Protein AF-A0A7C2LZH6-F1 (afdb_monomer)

Foldseek 3Di:
DFLLVVLVLLQVLLVVCVVVVVPVLSVLSNLLSVLSVLRRGDQLVVVLVVLVPFDFDQDPDPAWLLVCLVVLVVSLVVCVVPHDVVSSVSSVSVSVSSNVRGRHHSVSSSVRSNVVSVVVVVPDPDPDPPPAPVVVLVVLLVQLVVCQQPPVSNVVSLVVLVPDPSCAQQSLQVSLCVNPNHDPSPDGNVRSSVSSVVVSVVVNVVVVVVVVVVVPDDDD

Radius of gyration: 28.82 Å; Cα contacts (8 Å, |Δi|>4): 222; chains: 1; bounding box: 69×30×89 Å

Solvent-accessible surface area (backbone atoms only — not comparable to full-atom values): 12048 Å² total; per-residue (Å²): 101,42,32,44,59,53,28,50,52,38,38,55,48,17,57,52,31,41,75,67,69,37,47,73,60,16,51,53,38,37,55,49,27,56,42,43,55,81,50,29,88,38,41,40,69,59,49,44,62,48,62,77,66,55,85,71,66,86,46,93,55,84,60,32,30,40,72,47,38,66,58,51,49,52,52,40,58,61,30,67,80,78,47,59,70,66,59,40,54,42,51,52,50,53,42,51,49,30,58,78,44,21,86,32,11,47,68,42,50,29,49,46,50,44,50,49,47,52,48,59,69,56,63,58,78,66,80,68,71,73,78,72,57,60,67,61,38,53,54,52,48,55,52,53,62,72,22,60,88,39,72,67,58,37,53,52,52,49,52,48,55,75,66,35,83,84,56,42,44,67,43,28,33,49,44,29,19,73,74,74,44,92,52,66,88,84,49,50,38,72,61,23,48,49,51,52,53,52,52,51,49,54,52,48,54,48,50,54,54,52,52,52,57,62,73,67,56,78,89,125

pLDDT: mean 84.04, std 12.04, range [39.53, 95.25]

Mean predicted aligned error: 15.84 Å

Structure (mmCIF, N/CA/C/O backbone):
data_AF-A0A7C2LZH6-F1
#
_entry.id   AF-A0A7C2LZH6-F1
#
loop_
_atom_site.group_PDB
_atom_site.id
_atom_site.type_symbol
_atom_site.label_atom_id
_atom_site.label_alt_id
_atom_site.label_comp_id
_atom_site.label_asym_id
_atom_site.label_entity_id
_atom_site.label_seq_id
_atom_site.pdbx_PDB_ins_code
_atom_site.Cartn_x
_atom_site.Cartn_y
_atom_site.Cartn_z
_atom_site.occupancy
_atom_site.B_iso_or_equiv
_atom_site.auth_seq_id
_atom_site.auth_comp_id
_atom_site.auth_asym_id
_atom_site.auth_atom_id
_atom_site.pdbx_PDB_model_num
ATOM 1 N N . MET A 1 1 ? 5.375 -2.632 3.366 1.00 83.75 1 MET A N 1
ATOM 2 C CA . MET A 1 1 ? 6.368 -1.617 2.938 1.00 83.75 1 MET A CA 1
ATOM 3 C C . MET A 1 1 ? 5.707 -0.592 2.014 1.00 83.75 1 MET A C 1
ATOM 5 O O . MET A 1 1 ? 4.758 -0.939 1.311 1.00 83.75 1 MET A O 1
ATOM 9 N N . LYS A 1 2 ? 6.155 0.674 2.031 1.00 89.25 2 LYS A N 1
ATOM 10 C CA . LYS A 1 2 ? 5.710 1.697 1.062 1.00 89.25 2 LYS A CA 1
ATOM 11 C C . LYS A 1 2 ? 6.449 1.539 -0.265 1.00 89.25 2 LYS A C 1
ATOM 13 O O . LYS A 1 2 ? 7.612 1.139 -0.261 1.00 89.25 2 LYS A O 1
ATOM 18 N N . VAL A 1 3 ? 5.823 1.937 -1.371 1.00 88.12 3 VAL A N 1
ATOM 19 C CA . VAL A 1 3 ? 6.465 1.915 -2.697 1.00 88.12 3 VAL A CA 1
ATOM 20 C C . VAL A 1 3 ? 7.750 2.752 -2.718 1.00 88.12 3 VAL A C 1
ATOM 22 O O . VAL A 1 3 ? 8.739 2.317 -3.295 1.00 88.12 3 VAL A O 1
ATOM 25 N N . ALA A 1 4 ? 7.796 3.883 -2.000 1.00 87.50 4 ALA A N 1
ATOM 26 C CA . ALA A 1 4 ? 9.015 4.688 -1.849 1.00 87.50 4 ALA A CA 1
ATOM 27 C C . ALA A 1 4 ? 10.224 3.881 -1.344 1.00 87.50 4 ALA A C 1
ATOM 29 O O . ALA A 1 4 ? 11.341 4.064 -1.818 1.00 87.50 4 ALA A O 1
ATOM 30 N N . THR A 1 5 ? 10.006 2.990 -0.374 1.00 88.12 5 THR A N 1
ATOM 31 C CA . THR A 1 5 ? 11.076 2.181 0.220 1.00 88.12 5 THR A CA 1
ATOM 32 C C . THR A 1 5 ? 11.568 1.120 -0.761 1.00 88.12 5 THR A C 1
ATOM 34 O O . THR A 1 5 ? 12.772 0.912 -0.864 1.00 88.12 5 THR A O 1
ATOM 37 N N . ALA A 1 6 ? 10.659 0.503 -1.525 1.00 87.88 6 ALA A N 1
ATOM 38 C CA . ALA A 1 6 ? 11.030 -0.429 -2.587 1.00 87.88 6 ALA A CA 1
ATOM 39 C C . ALA A 1 6 ? 11.810 0.279 -3.703 1.00 87.88 6 ALA A C 1
ATOM 41 O O . ALA A 1 6 ? 12.880 -0.180 -4.079 1.00 87.88 6 ALA A O 1
ATOM 42 N N . ALA A 1 7 ? 11.328 1.433 -4.174 1.00 89.00 7 ALA A N 1
ATOM 43 C CA . ALA A 1 7 ? 12.010 2.232 -5.192 1.00 89.00 7 ALA A CA 1
ATOM 44 C C . ALA A 1 7 ? 13.422 2.647 -4.746 1.00 89.00 7 ALA A C 1
ATOM 46 O O . ALA A 1 7 ? 14.358 2.580 -5.536 1.00 89.00 7 ALA A O 1
ATOM 47 N N . LEU A 1 8 ? 13.599 3.006 -3.469 1.00 89.62 8 LEU A N 1
ATOM 48 C CA . LEU A 1 8 ? 14.920 3.299 -2.912 1.00 89.62 8 LEU A CA 1
ATOM 49 C C . LEU A 1 8 ? 15.830 2.062 -2.880 1.00 89.62 8 LEU A C 1
ATOM 51 O O . LEU A 1 8 ? 17.011 2.173 -3.199 1.00 89.62 8 LEU A O 1
ATOM 55 N N . ALA A 1 9 ? 15.305 0.894 -2.499 1.00 90.19 9 ALA A N 1
ATOM 56 C CA . ALA A 1 9 ? 16.072 -0.353 -2.512 1.00 90.19 9 ALA A CA 1
ATOM 57 C C . ALA A 1 9 ? 16.521 -0.722 -3.935 1.00 90.19 9 ALA A C 1
ATOM 59 O O . ALA A 1 9 ? 17.684 -1.058 -4.140 1.00 90.19 9 ALA A O 1
ATOM 60 N N . LEU A 1 10 ? 15.628 -0.575 -4.918 1.00 92.50 10 LEU A N 1
ATOM 61 C CA . LEU A 1 10 ? 15.922 -0.793 -6.335 1.00 92.50 10 LEU A CA 1
ATOM 62 C C . LEU A 1 10 ? 16.971 0.198 -6.854 1.00 92.50 10 LEU A C 1
ATOM 64 O O . LEU A 1 10 ? 17.920 -0.216 -7.507 1.00 92.50 10 LEU A O 1
ATOM 68 N N . ALA A 1 11 ? 16.862 1.484 -6.512 1.00 91.94 11 ALA A N 1
ATOM 69 C CA . ALA A 1 11 ? 17.856 2.487 -6.895 1.00 91.94 11 ALA A CA 1
ATOM 70 C C . ALA A 1 11 ? 19.245 2.175 -6.310 1.00 91.94 11 ALA A C 1
ATOM 72 O O . ALA A 1 11 ? 20.232 2.179 -7.036 1.00 91.94 11 ALA A O 1
ATOM 73 N N . ARG A 1 12 ? 19.321 1.802 -5.025 1.00 93.00 12 ARG A N 1
ATOM 74 C CA . ARG A 1 12 ? 20.589 1.392 -4.394 1.00 93.00 12 ARG A CA 1
ATOM 75 C C . ARG A 1 12 ? 21.173 0.128 -5.014 1.00 93.00 12 ARG A C 1
ATOM 77 O O . ARG A 1 12 ? 22.391 -0.004 -5.108 1.00 93.00 12 ARG A O 1
ATOM 84 N N . TYR A 1 13 ? 20.317 -0.809 -5.415 1.00 94.19 13 TYR A N 1
ATOM 85 C CA . TYR A 1 13 ? 20.764 -2.002 -6.121 1.00 94.19 13 TYR A CA 1
ATOM 86 C C . TYR A 1 13 ? 21.281 -1.654 -7.523 1.00 94.19 13 TYR A C 1
ATOM 88 O O . TYR A 1 13 ? 22.310 -2.180 -7.933 1.00 94.19 13 TYR A O 1
ATOM 96 N N . ALA A 1 14 ? 20.670 -0.683 -8.208 1.00 94.44 14 ALA A N 1
ATOM 97 C CA . ALA A 1 14 ? 21.195 -0.155 -9.463 1.00 94.44 14 ALA A CA 1
ATOM 98 C C . ALA A 1 14 ? 22.588 0.475 -9.286 1.00 94.44 14 ALA A C 1
ATOM 100 O O . ALA A 1 14 ? 23.470 0.217 -10.097 1.00 94.44 14 ALA A O 1
ATOM 101 N N . ASP A 1 15 ? 22.824 1.217 -8.198 1.00 94.12 15 ASP A N 1
ATOM 102 C CA . ASP A 1 15 ? 24.153 1.769 -7.881 1.00 94.12 15 ASP A CA 1
ATOM 103 C C . ASP A 1 15 ? 25.198 0.668 -7.613 1.00 94.12 15 ASP A C 1
ATOM 105 O O . ASP A 1 15 ? 26.394 0.845 -7.851 1.00 94.12 15 ASP A O 1
ATOM 109 N N . ALA A 1 16 ? 24.781 -0.481 -7.071 1.00 94.12 16 ALA A N 1
ATOM 110 C CA . ALA A 1 16 ? 25.656 -1.641 -6.911 1.00 94.12 16 ALA A CA 1
ATOM 111 C C . ALA A 1 16 ? 25.964 -2.310 -8.261 1.00 94.12 16 ALA A C 1
ATOM 113 O O . ALA A 1 16 ? 27.119 -2.638 -8.519 1.00 94.12 16 ALA A O 1
ATOM 114 N N . LEU A 1 17 ? 24.960 -2.450 -9.131 1.00 94.81 17 LEU A N 1
ATOM 115 C CA . LEU A 1 17 ? 25.125 -2.981 -10.487 1.00 94.81 17 LEU A CA 1
ATOM 116 C C . LEU A 1 17 ? 26.038 -2.094 -11.341 1.00 94.81 17 LEU A C 1
ATOM 118 O O . LEU A 1 17 ? 26.881 -2.610 -12.063 1.00 94.81 17 LEU A O 1
ATOM 122 N N . GLU A 1 18 ? 25.924 -0.772 -11.227 1.00 94.75 18 GLU A N 1
ATOM 123 C CA . GLU A 1 18 ? 26.802 0.163 -11.937 1.00 94.75 18 GLU A CA 1
ATOM 124 C C . GLU A 1 18 ? 28.260 0.058 -11.475 1.00 94.75 18 GLU A C 1
ATOM 126 O O . GLU A 1 18 ? 29.166 0.046 -12.303 1.00 94.75 18 GLU A O 1
ATOM 131 N N . ARG A 1 19 ? 28.498 -0.106 -10.167 1.00 95.25 19 ARG A N 1
ATOM 132 C CA . ARG A 1 19 ? 29.846 -0.378 -9.633 1.00 95.25 19 ARG A CA 1
ATOM 133 C C . ARG A 1 19 ? 30.423 -1.714 -10.098 1.00 95.25 19 ARG A C 1
ATOM 135 O O . ARG A 1 19 ? 31.637 -1.867 -10.107 1.00 95.25 19 ARG A O 1
ATOM 142 N N . ALA A 1 20 ? 29.564 -2.659 -10.465 1.00 94.56 20 ALA A N 1
ATOM 143 C CA . ALA A 1 20 ? 29.936 -3.933 -11.068 1.00 94.56 20 ALA A CA 1
ATOM 144 C C . ALA A 1 20 ? 29.949 -3.881 -12.610 1.00 94.56 20 ALA A C 1
ATOM 146 O O . ALA A 1 20 ? 29.932 -4.928 -13.249 1.00 94.56 20 ALA A O 1
ATOM 147 N N . GLU A 1 21 ? 29.922 -2.681 -13.204 1.00 94.88 21 GLU A N 1
ATOM 148 C CA . GLU A 1 21 ? 29.935 -2.439 -14.656 1.00 94.88 21 GLU A CA 1
ATOM 149 C C . GLU A 1 21 ? 28.729 -3.028 -15.419 1.00 94.88 21 GLU A C 1
ATOM 151 O O . GLU A 1 21 ? 28.686 -3.053 -16.650 1.00 94.88 21 GLU A O 1
ATOM 156 N N . ALA A 1 22 ? 27.670 -3.427 -14.709 1.00 94.56 22 ALA A N 1
ATOM 157 C CA . ALA A 1 22 ? 26.413 -3.904 -15.281 1.00 94.56 22 ALA A CA 1
ATOM 158 C C . ALA A 1 22 ? 25.483 -2.730 -15.658 1.00 94.56 22 ALA A C 1
ATOM 160 O O . ALA A 1 22 ? 24.313 -2.677 -15.263 1.00 94.56 22 ALA A O 1
ATOM 161 N N . PHE A 1 23 ? 26.000 -1.773 -16.436 1.00 92.50 23 PHE A N 1
ATOM 162 C CA . PHE A 1 23 ? 25.355 -0.483 -16.725 1.00 92.50 23 PHE A CA 1
ATOM 163 C C . PHE A 1 23 ? 23.944 -0.613 -17.311 1.00 92.50 23 PHE A C 1
ATOM 165 O O . PHE A 1 23 ? 23.023 0.075 -16.877 1.00 92.50 23 PHE A O 1
ATOM 172 N N . ALA A 1 24 ? 23.741 -1.534 -18.259 1.00 91.25 24 ALA A N 1
ATOM 173 C CA . ALA A 1 24 ? 22.435 -1.736 -18.884 1.00 91.25 24 ALA A CA 1
ATOM 174 C C . ALA A 1 24 ? 21.387 -2.276 -17.892 1.00 91.25 24 ALA A C 1
ATOM 176 O O . ALA A 1 24 ? 20.211 -1.928 -17.973 1.00 91.25 24 ALA A O 1
ATOM 177 N N . ALA A 1 2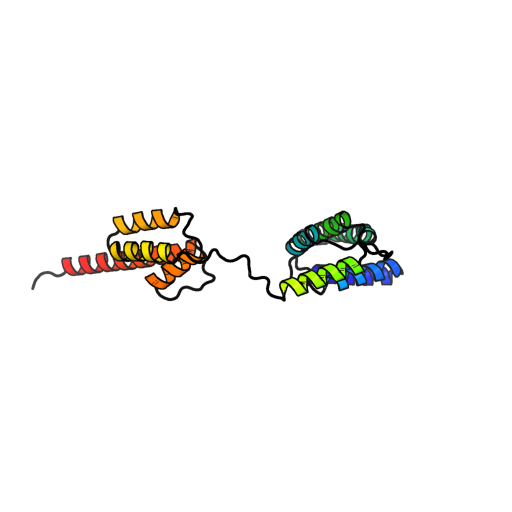5 ? 21.786 -3.130 -16.946 1.00 91.50 25 ALA A N 1
ATOM 178 C CA . ALA A 1 25 ? 20.888 -3.619 -15.900 1.00 91.50 25 ALA A CA 1
ATOM 179 C C . ALA A 1 25 ? 20.576 -2.513 -14.879 1.00 91.50 25 ALA A C 1
ATOM 181 O O . ALA A 1 25 ? 19.417 -2.328 -14.502 1.00 91.50 25 ALA A O 1
ATOM 182 N N . ALA A 1 26 ? 21.591 -1.732 -14.493 1.00 92.56 26 ALA A N 1
ATOM 183 C CA . ALA A 1 26 ? 21.432 -0.579 -13.613 1.00 92.56 26 ALA A CA 1
ATOM 184 C C . ALA A 1 26 ? 20.465 0.465 -14.202 1.00 92.56 26 ALA A C 1
ATOM 186 O O . ALA A 1 26 ? 19.557 0.927 -13.508 1.00 92.56 26 ALA A O 1
ATOM 187 N N . ALA A 1 27 ? 20.608 0.793 -15.490 1.00 91.62 27 ALA A N 1
ATOM 188 C CA . ALA A 1 27 ? 19.749 1.749 -16.188 1.00 91.62 27 ALA A CA 1
ATOM 189 C C . ALA A 1 27 ? 18.273 1.317 -16.185 1.00 91.62 27 ALA A C 1
ATOM 191 O O . ALA A 1 27 ? 17.411 2.091 -15.764 1.00 91.62 27 ALA A O 1
ATOM 192 N N . ARG A 1 28 ? 17.983 0.059 -16.547 1.00 90.88 28 ARG A N 1
ATOM 193 C CA . ARG A 1 28 ? 16.616 -0.495 -16.514 1.00 90.88 28 ARG A CA 1
ATOM 194 C C . ARG A 1 28 ? 16.001 -0.428 -15.117 1.00 90.88 28 ARG A C 1
ATOM 196 O O . ARG A 1 28 ? 14.849 -0.027 -14.947 1.00 90.88 28 ARG A O 1
ATOM 203 N N . LEU A 1 29 ? 16.773 -0.804 -14.098 1.00 92.69 29 LEU A N 1
ATOM 204 C CA . LEU A 1 29 ? 16.296 -0.818 -12.719 1.00 92.69 29 LEU A CA 1
ATOM 205 C C . LEU A 1 29 ? 16.003 0.600 -12.202 1.00 92.69 29 LEU A C 1
ATOM 207 O O . LEU A 1 29 ? 15.026 0.797 -11.475 1.00 92.69 29 LEU A O 1
ATOM 211 N N . ARG A 1 30 ? 16.793 1.599 -12.621 1.00 92.25 30 ARG A N 1
ATOM 212 C CA . ARG A 1 30 ? 16.521 3.019 -12.347 1.00 92.25 30 ARG A CA 1
ATOM 213 C C . ARG A 1 30 ? 15.268 3.510 -13.048 1.00 92.25 30 ARG A C 1
ATOM 215 O O . ARG A 1 30 ? 14.426 4.104 -12.381 1.00 92.25 30 ARG A O 1
ATOM 222 N N . ALA A 1 31 ? 15.113 3.218 -14.338 1.00 89.69 31 ALA A N 1
ATOM 223 C CA . ALA A 1 31 ? 13.913 3.584 -15.087 1.00 89.69 31 ALA A CA 1
ATOM 224 C C . ALA A 1 31 ? 12.653 3.019 -14.413 1.00 89.69 31 ALA A C 1
ATOM 226 O O . ALA A 1 31 ? 11.651 3.717 -14.238 1.00 89.69 31 ALA A O 1
ATOM 227 N N . PHE A 1 32 ? 12.725 1.777 -13.931 1.00 91.50 32 PHE A N 1
ATOM 228 C CA . PHE A 1 32 ? 11.640 1.181 -13.164 1.00 91.50 32 PHE A CA 1
ATOM 229 C C . PHE A 1 32 ? 11.424 1.848 -11.797 1.00 91.50 32 PHE A C 1
ATOM 231 O O . PHE A 1 32 ? 10.290 2.165 -11.443 1.00 91.50 32 PHE A O 1
ATOM 238 N N . ALA A 1 33 ? 12.483 2.118 -11.029 1.00 91.62 33 ALA A N 1
ATOM 239 C CA . ALA A 1 33 ? 12.370 2.828 -9.753 1.00 91.62 33 ALA A CA 1
ATOM 240 C C . ALA A 1 33 ? 11.774 4.242 -9.918 1.00 91.62 33 ALA A C 1
ATOM 242 O O . ALA A 1 33 ? 11.011 4.705 -9.064 1.00 91.62 33 ALA A O 1
ATOM 243 N N . GLU A 1 34 ? 12.077 4.915 -11.027 1.00 88.81 34 GLU A N 1
ATOM 244 C CA . GLU A 1 34 ? 11.495 6.201 -11.399 1.00 88.81 34 GLU A CA 1
ATOM 245 C C . GLU A 1 34 ? 10.009 6.068 -11.768 1.00 88.81 34 GLU A C 1
ATOM 247 O O . GLU A 1 34 ? 9.178 6.844 -11.287 1.00 88.81 34 GLU A O 1
ATOM 252 N N . ALA A 1 35 ? 9.639 5.028 -12.522 1.00 88.38 35 ALA A N 1
ATOM 253 C CA . ALA A 1 35 ? 8.248 4.722 -12.864 1.00 88.38 35 ALA A CA 1
ATOM 254 C C . ALA A 1 35 ? 7.345 4.523 -11.629 1.00 88.38 35 ALA A C 1
ATOM 256 O O . ALA A 1 35 ? 6.133 4.742 -11.705 1.00 88.38 35 ALA A O 1
ATOM 257 N N . LEU A 1 36 ? 7.926 4.153 -10.482 1.00 89.81 36 LEU A N 1
ATOM 258 C CA . LEU A 1 36 ? 7.233 3.982 -9.202 1.00 89.81 36 LEU A CA 1
ATOM 259 C C . LEU A 1 36 ? 7.053 5.286 -8.400 1.00 89.81 36 LEU A C 1
ATOM 261 O O . LEU A 1 36 ? 6.248 5.323 -7.466 1.00 89.81 36 LEU A O 1
ATOM 265 N N . GLN A 1 37 ? 7.748 6.377 -8.739 1.00 87.94 37 GLN A N 1
ATOM 266 C CA . GLN A 1 37 ? 7.656 7.650 -8.001 1.00 87.94 37 GLN A CA 1
ATOM 267 C C . GLN A 1 37 ? 6.228 8.211 -7.853 1.00 87.94 37 GLN A C 1
ATOM 269 O O . GLN A 1 37 ? 5.890 8.672 -6.755 1.00 87.94 37 GLN A O 1
ATOM 274 N N . PRO A 1 38 ? 5.345 8.148 -8.871 1.00 85.25 38 PRO A N 1
ATOM 275 C CA . PRO A 1 38 ? 3.982 8.676 -8.764 1.00 85.25 38 PRO A CA 1
ATOM 276 C C . PRO A 1 38 ? 3.139 8.015 -7.663 1.00 85.25 38 PRO A C 1
ATOM 278 O O . PRO A 1 38 ? 2.217 8.635 -7.141 1.00 85.25 38 PRO A O 1
ATOM 281 N N . VAL A 1 39 ? 3.460 6.774 -7.286 1.00 86.38 39 VAL A N 1
ATOM 282 C CA . VAL A 1 39 ? 2.735 5.972 -6.282 1.00 86.38 39 VAL A CA 1
ATOM 283 C C . VAL A 1 39 ? 3.535 5.784 -4.990 1.00 86.38 39 VAL A C 1
ATOM 285 O O . VAL A 1 39 ? 3.203 4.934 -4.168 1.00 86.38 39 VAL A O 1
ATOM 288 N N . ARG A 1 40 ? 4.578 6.595 -4.758 1.00 86.75 40 ARG A N 1
ATOM 289 C CA . ARG A 1 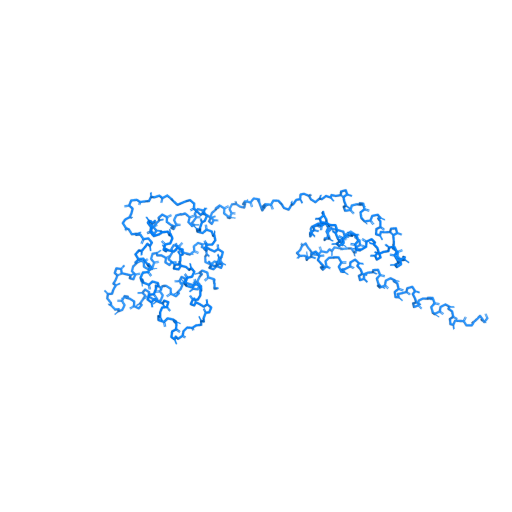40 ? 5.523 6.443 -3.633 1.00 86.75 40 ARG A CA 1
ATOM 290 C C . ARG A 1 40 ? 4.869 6.347 -2.244 1.00 86.75 40 ARG A C 1
ATOM 292 O O . ARG A 1 40 ? 5.448 5.758 -1.329 1.00 86.75 40 ARG A O 1
ATOM 299 N N . SER A 1 41 ? 3.691 6.949 -2.065 1.00 84.06 41 SER A N 1
ATOM 300 C CA . SER A 1 41 ? 2.939 6.965 -0.804 1.00 84.06 41 SER A CA 1
ATOM 301 C C . SER A 1 41 ? 2.078 5.719 -0.577 1.00 84.06 41 SER A C 1
ATOM 303 O O . SER A 1 41 ? 1.664 5.488 0.562 1.00 84.06 41 SER A O 1
ATOM 305 N N . GLU A 1 42 ? 1.820 4.919 -1.614 1.00 85.56 42 GLU A N 1
ATOM 306 C CA . GLU A 1 42 ? 1.021 3.701 -1.516 1.00 85.56 42 GLU A CA 1
ATOM 307 C C . GLU A 1 42 ? 1.801 2.558 -0.845 1.00 85.56 42 GLU A C 1
ATOM 309 O O . GLU A 1 42 ? 3.037 2.541 -0.803 1.00 85.56 42 GLU A O 1
ATOM 314 N N . SER A 1 43 ? 1.072 1.586 -0.291 1.00 88.12 43 SER A N 1
ATOM 315 C CA . SER A 1 43 ? 1.667 0.318 0.134 1.00 88.12 43 SER A CA 1
ATOM 316 C C . SER A 1 43 ? 1.901 -0.58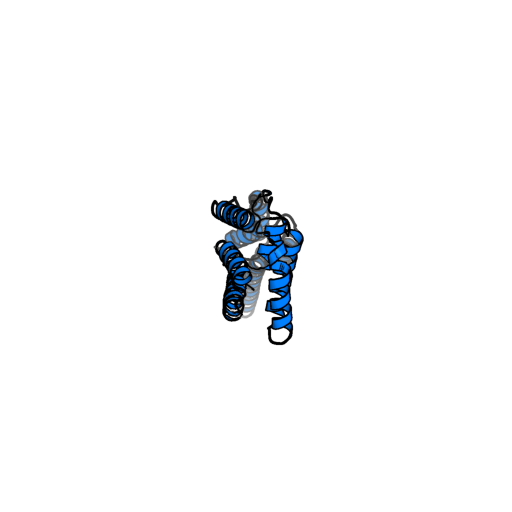4 -1.076 1.00 88.12 43 SER A C 1
ATOM 318 O O . SER A 1 43 ? 1.137 -0.542 -2.037 1.00 88.12 43 SER A O 1
ATOM 320 N N . ILE A 1 44 ? 2.920 -1.444 -1.010 1.00 86.44 44 ILE A N 1
ATOM 321 C CA . ILE A 1 44 ? 3.212 -2.411 -2.079 1.00 86.44 44 ILE A CA 1
ATOM 322 C C . ILE A 1 44 ? 2.016 -3.332 -2.357 1.00 86.44 44 ILE A C 1
ATOM 324 O O . ILE A 1 44 ? 1.703 -3.577 -3.516 1.00 86.44 44 ILE A O 1
ATOM 328 N N . SER A 1 45 ? 1.294 -3.778 -1.325 1.00 83.25 45 SER A N 1
ATOM 329 C CA . SER A 1 45 ? 0.086 -4.596 -1.506 1.00 83.25 45 SER A CA 1
ATOM 330 C C . SER A 1 45 ? -1.000 -3.868 -2.299 1.00 83.25 45 SER A C 1
ATOM 332 O O . SER A 1 45 ? -1.564 -4.434 -3.227 1.00 83.25 45 SER A O 1
ATOM 334 N N . ARG A 1 46 ? -1.266 -2.596 -1.973 1.00 84.38 46 ARG A N 1
ATOM 335 C CA . ARG A 1 46 ? -2.258 -1.788 -2.694 1.00 84.38 46 ARG A CA 1
ATOM 336 C C . ARG A 1 46 ? -1.813 -1.528 -4.130 1.00 84.38 46 ARG A C 1
ATOM 338 O O . ARG A 1 46 ? -2.624 -1.624 -5.041 1.00 84.38 46 ARG A O 1
ATOM 345 N N . PHE A 1 47 ? -0.531 -1.243 -4.322 1.00 86.38 47 PHE A N 1
ATOM 346 C CA . PHE A 1 47 ? 0.047 -1.063 -5.644 1.00 86.38 47 PHE A CA 1
ATOM 347 C C . PHE A 1 47 ? -0.092 -2.327 -6.505 1.00 86.38 47 PHE A C 1
ATOM 349 O O . PHE A 1 47 ? -0.541 -2.236 -7.643 1.00 86.38 47 PHE A O 1
ATOM 356 N N . ALA A 1 48 ? 0.201 -3.506 -5.951 1.00 85.81 48 ALA A N 1
ATOM 357 C CA . ALA A 1 48 ? 0.016 -4.779 -6.643 1.00 85.81 48 ALA A CA 1
ATOM 358 C C . ALA A 1 48 ? -1.453 -5.012 -7.045 1.00 85.81 48 ALA A C 1
ATOM 360 O O . ALA A 1 48 ? -1.732 -5.363 -8.193 1.00 85.81 48 ALA A O 1
ATOM 361 N N . ASP A 1 49 ? -2.397 -4.723 -6.143 1.00 83.06 49 ASP A N 1
ATOM 362 C CA . ASP A 1 49 ? -3.837 -4.790 -6.428 1.00 83.06 49 ASP A CA 1
ATOM 363 C C . ASP A 1 49 ? -4.280 -3.802 -7.519 1.00 83.06 49 ASP A C 1
ATOM 365 O O . ASP A 1 49 ? -5.221 -4.069 -8.266 1.00 83.06 49 ASP A O 1
ATOM 369 N N . VAL A 1 50 ? -3.639 -2.636 -7.605 1.00 82.75 50 VAL A N 1
ATOM 370 C CA . VAL A 1 50 ? -3.893 -1.662 -8.670 1.00 82.75 50 VAL A CA 1
ATOM 371 C C . VAL A 1 50 ? -3.345 -2.189 -9.995 1.00 82.75 50 VAL A C 1
ATOM 373 O O . VAL A 1 50 ? -4.074 -2.215 -10.984 1.00 82.75 50 VAL A O 1
ATOM 376 N N . CYS A 1 51 ? -2.098 -2.660 -10.026 1.00 81.94 51 CYS A N 1
ATOM 377 C CA . CYS A 1 51 ? -1.444 -3.166 -11.234 1.00 81.94 51 CYS A CA 1
ATOM 378 C C . CYS A 1 51 ? -2.148 -4.388 -11.848 1.00 81.94 51 CYS A C 1
ATOM 380 O O . CYS A 1 51 ? -2.204 -4.507 -13.076 1.00 81.94 51 CYS A O 1
ATOM 382 N N . SER A 1 52 ? -2.750 -5.260 -11.036 1.00 78.75 52 SER A N 1
ATOM 383 C CA . SER A 1 52 ? -3.563 -6.380 -11.539 1.00 78.75 52 SER A CA 1
ATOM 384 C C . SER A 1 52 ? -4.844 -5.919 -12.255 1.00 78.75 52 SER A C 1
ATOM 386 O O . SER A 1 52 ? -5.375 -6.632 -13.104 1.00 78.75 52 SER A O 1
ATOM 388 N N . ARG A 1 53 ? -5.310 -4.689 -11.999 1.00 78.50 53 ARG A N 1
ATOM 389 C CA . ARG A 1 53 ? -6.533 -4.115 -12.590 1.00 78.50 53 ARG A CA 1
ATOM 390 C C . ARG A 1 53 ? -6.281 -3.109 -13.707 1.00 78.50 53 ARG A C 1
ATOM 392 O O . ARG A 1 53 ? -7.228 -2.720 -14.388 1.00 78.50 53 ARG A O 1
ATOM 399 N N . LEU A 1 54 ? -5.047 -2.637 -13.878 1.00 76.38 54 LEU A N 1
ATOM 400 C CA . LEU A 1 54 ? -4.732 -1.670 -14.925 1.00 76.38 54 LEU A CA 1
ATOM 401 C C . LEU A 1 54 ? -4.815 -2.332 -16.300 1.00 76.38 54 LEU A C 1
ATOM 403 O O . LEU A 1 54 ? -4.124 -3.309 -16.579 1.00 76.38 54 LEU A O 1
ATOM 407 N N . SER A 1 55 ? -5.631 -1.754 -17.180 1.00 70.06 55 SER A N 1
ATOM 408 C CA . SER A 1 55 ? -5.542 -2.011 -18.614 1.00 70.06 55 SER A CA 1
ATOM 409 C C . SER A 1 55 ? -4.306 -1.298 -19.140 1.00 70.06 55 SER A C 1
ATOM 411 O O . SER A 1 55 ? -4.222 -0.067 -19.111 1.00 70.06 55 SER A O 1
ATOM 413 N N . LEU A 1 56 ? -3.331 -2.084 -19.575 1.00 69.81 56 LEU A N 1
ATOM 414 C CA . LEU A 1 56 ? -2.031 -1.591 -19.989 1.00 69.81 56 LEU A CA 1
ATOM 415 C C . LEU A 1 56 ? -1.941 -1.668 -21.518 1.00 69.81 56 LEU A C 1
ATOM 417 O O . LEU A 1 56 ? -2.197 -2.730 -22.085 1.00 69.81 56 LEU A O 1
ATOM 421 N N . PRO A 1 57 ? -1.642 -0.552 -22.202 1.00 65.75 57 PRO A N 1
ATOM 422 C CA . PRO A 1 57 ? -1.465 -0.572 -23.643 1.00 65.75 57 PRO A CA 1
ATOM 423 C C . PRO A 1 57 ? -0.221 -1.393 -23.992 1.00 65.75 57 PRO A C 1
ATOM 425 O O . PRO A 1 57 ? 0.830 -1.234 -23.367 1.00 65.75 57 PRO A O 1
ATOM 428 N N . HIS A 1 58 ? -0.345 -2.254 -25.000 1.00 64.81 58 HIS A N 1
ATOM 429 C CA . HIS A 1 58 ? 0.808 -2.920 -25.594 1.00 64.81 58 HIS A CA 1
ATOM 430 C C . HIS A 1 58 ? 1.654 -1.852 -26.289 1.00 64.81 58 HIS A C 1
ATOM 432 O O . HIS A 1 58 ? 1.156 -1.110 -27.135 1.00 64.81 58 HIS A O 1
ATOM 438 N N . SER A 1 59 ? 2.912 -1.744 -25.879 1.00 66.94 59 SER A N 1
ATOM 439 C CA . SER A 1 59 ? 3.887 -0.825 -26.458 1.00 66.94 59 SER A CA 1
ATOM 440 C C . SER A 1 59 ? 4.875 -1.623 -27.300 1.00 66.94 59 SER A C 1
ATOM 442 O O . SER A 1 59 ? 5.210 -2.751 -26.946 1.00 66.94 59 SER A O 1
ATOM 444 N N . SER A 1 60 ? 5.358 -1.033 -28.391 1.00 66.50 60 SER A N 1
ATOM 445 C CA . SER A 1 60 ? 6.432 -1.586 -29.227 1.00 66.50 60 SER A CA 1
ATOM 446 C C . SER A 1 60 ? 7.834 -1.359 -28.645 1.00 66.50 60 SER A C 1
ATOM 448 O O . SER A 1 60 ? 8.826 -1.663 -29.299 1.00 66.50 60 SER A O 1
ATOM 450 N N . ASP A 1 61 ? 7.919 -0.771 -27.454 1.00 73.00 61 ASP A N 1
ATOM 451 C CA . ASP A 1 61 ? 9.169 -0.469 -26.761 1.00 73.00 61 ASP A CA 1
ATOM 452 C C . ASP A 1 61 ? 9.879 -1.774 -26.327 1.00 73.00 61 ASP A C 1
ATOM 454 O O . ASP A 1 61 ? 9.235 -2.637 -25.713 1.00 73.00 61 ASP A O 1
ATOM 458 N N . PRO A 1 62 ? 11.168 -1.961 -26.679 1.00 71.50 62 PRO A N 1
ATOM 459 C CA . PRO A 1 62 ? 11.903 -3.190 -26.390 1.00 71.50 62 PRO A CA 1
ATOM 460 C C . PRO A 1 62 ? 12.129 -3.436 -24.895 1.00 71.50 62 PRO A C 1
ATOM 462 O O . PRO A 1 62 ? 12.258 -4.591 -24.501 1.00 71.50 62 PRO A O 1
ATOM 465 N N . GLU A 1 63 ? 12.146 -2.400 -24.050 1.00 83.06 63 GLU A N 1
ATOM 466 C CA . GLU A 1 63 ? 12.428 -2.565 -22.620 1.00 83.06 63 GLU A CA 1
ATOM 467 C C . GLU A 1 63 ? 11.197 -3.056 -21.852 1.00 83.06 63 GLU A C 1
ATOM 469 O O . GLU A 1 63 ? 10.340 -2.280 -21.412 1.00 83.06 63 GLU A O 1
ATOM 474 N N . ARG A 1 64 ? 11.107 -4.376 -21.680 1.00 88.31 64 ARG A N 1
ATOM 475 C CA . ARG A 1 64 ? 9.973 -5.047 -21.036 1.00 88.31 64 ARG A CA 1
ATOM 476 C C . ARG A 1 64 ? 10.158 -5.217 -19.533 1.00 88.31 64 ARG A C 1
ATOM 478 O O . ARG A 1 64 ? 11.257 -5.464 -19.043 1.00 88.31 64 ARG A O 1
ATOM 485 N N . LEU A 1 65 ? 9.048 -5.187 -18.792 1.00 88.44 65 LEU A N 1
ATOM 486 C CA . LEU A 1 65 ? 9.031 -5.475 -17.355 1.00 88.44 65 LEU A CA 1
ATOM 487 C C . LEU A 1 65 ? 9.623 -6.854 -17.043 1.00 88.44 65 LEU A C 1
ATOM 489 O O . LEU A 1 65 ? 10.320 -6.995 -16.041 1.00 88.44 65 LEU A O 1
ATOM 493 N N . GLY A 1 66 ? 9.403 -7.852 -17.904 1.00 87.56 66 GLY A N 1
ATOM 494 C CA . GLY A 1 66 ? 9.930 -9.205 -17.719 1.00 87.56 66 GLY A CA 1
ATOM 495 C C . GLY A 1 66 ? 11.454 -9.259 -17.561 1.00 87.56 66 GLY A C 1
ATOM 496 O O . GLY A 1 66 ? 11.954 -10.100 -16.818 1.00 87.56 66 GLY A O 1
ATOM 497 N N . GLU A 1 67 ? 12.191 -8.317 -18.158 1.00 89.81 67 GLU A N 1
ATOM 498 C CA . GLU A 1 67 ? 13.655 -8.232 -18.041 1.00 89.81 67 GLU A CA 1
ATOM 499 C C . GLU A 1 67 ? 14.125 -7.835 -16.632 1.00 89.81 67 GLU A C 1
ATOM 501 O O . GLU A 1 67 ? 15.266 -8.096 -16.255 1.00 89.81 67 GLU A O 1
ATOM 506 N N . LEU A 1 68 ? 13.248 -7.234 -15.821 1.00 92.38 68 LEU A N 1
ATOM 507 C CA . LEU A 1 68 ? 13.543 -6.848 -14.439 1.00 92.38 68 LEU A CA 1
ATOM 508 C C . LEU A 1 68 ? 13.361 -8.003 -13.452 1.00 92.38 68 LEU A C 1
ATOM 510 O O . LEU A 1 68 ? 13.890 -7.941 -12.341 1.00 92.38 68 LEU A O 1
ATOM 514 N N . ALA A 1 69 ? 12.610 -9.041 -13.831 1.00 92.94 69 ALA A N 1
ATOM 515 C CA . ALA A 1 69 ? 12.333 -10.183 -12.969 1.00 92.94 69 ALA A CA 1
ATOM 516 C C . ALA A 1 69 ? 13.612 -10.843 -12.412 1.00 92.94 69 ALA A C 1
ATOM 518 O O . ALA A 1 69 ? 13.695 -10.954 -11.187 1.00 92.94 69 ALA A O 1
ATOM 519 N N . PRO A 1 70 ? 14.627 -11.208 -13.227 1.00 93.75 70 PRO A N 1
ATOM 520 C CA . PRO A 1 70 ? 15.852 -11.814 -12.699 1.00 93.75 70 PRO A CA 1
ATOM 521 C C . PRO A 1 70 ? 16.643 -10.868 -11.783 1.00 93.75 70 PRO A C 1
ATOM 523 O O . PRO A 1 70 ? 17.229 -11.315 -10.802 1.00 93.75 70 PRO A O 1
ATOM 526 N N . LEU A 1 71 ? 16.626 -9.555 -12.046 1.00 93.94 71 LEU A N 1
ATOM 527 C CA . LEU A 1 71 ? 17.321 -8.566 -11.210 1.00 93.94 71 LEU A CA 1
ATOM 528 C C . LEU A 1 71 ? 16.673 -8.448 -9.826 1.00 93.94 71 LEU A C 1
ATOM 530 O O . LEU A 1 71 ? 17.352 -8.416 -8.802 1.00 93.94 71 LEU A O 1
ATOM 534 N N . ILE A 1 72 ? 15.344 -8.391 -9.783 1.00 93.06 72 ILE A N 1
ATOM 535 C CA . ILE A 1 72 ? 14.601 -8.270 -8.526 1.00 93.06 72 ILE A CA 1
ATOM 536 C C . ILE A 1 72 ? 14.635 -9.587 -7.754 1.00 93.06 72 ILE A C 1
ATOM 538 O O . ILE A 1 72 ? 14.704 -9.565 -6.529 1.00 93.06 72 ILE A O 1
ATOM 542 N N . GLU A 1 73 ? 14.634 -10.723 -8.445 1.00 94.25 73 GLU A N 1
ATOM 543 C CA . GLU A 1 73 ? 14.832 -12.035 -7.833 1.00 94.25 73 GLU A CA 1
ATOM 544 C C . GLU A 1 73 ? 16.213 -12.161 -7.183 1.00 94.25 73 GLU A C 1
ATOM 546 O O . GLU A 1 73 ? 16.289 -12.559 -6.023 1.00 94.25 73 GLU A O 1
ATOM 551 N N . ALA A 1 74 ? 17.281 -11.727 -7.858 1.00 93.25 74 ALA A N 1
ATOM 552 C CA . ALA A 1 74 ? 18.622 -11.690 -7.274 1.00 93.25 74 ALA A CA 1
ATOM 553 C C . ALA A 1 74 ? 18.688 -10.780 -6.033 1.00 93.25 74 ALA A C 1
ATOM 555 O O . ALA A 1 74 ? 19.282 -11.144 -5.018 1.00 93.25 74 ALA A O 1
ATOM 556 N N . LEU A 1 75 ? 18.025 -9.617 -6.068 1.00 92.38 75 LEU A N 1
ATOM 557 C CA . LEU A 1 75 ? 17.911 -8.740 -4.899 1.00 92.38 75 LEU A CA 1
ATOM 558 C C . LEU A 1 75 ? 17.133 -9.402 -3.750 1.00 92.38 75 LEU A C 1
ATOM 560 O O . LEU A 1 75 ? 17.504 -9.250 -2.589 1.00 92.38 75 LEU A O 1
ATOM 564 N N . VAL A 1 76 ? 16.050 -10.118 -4.058 1.00 93.31 76 VAL A N 1
ATOM 565 C CA . VAL A 1 76 ? 15.265 -10.866 -3.068 1.00 93.31 76 VAL A CA 1
ATOM 566 C C . VAL A 1 76 ? 16.123 -11.945 -2.415 1.00 93.31 76 VAL A C 1
ATOM 568 O O . VAL A 1 76 ? 16.160 -11.986 -1.191 1.00 93.31 76 VAL A O 1
ATOM 571 N N . GLN A 1 77 ? 16.857 -12.739 -3.199 1.00 93.19 77 GLN A N 1
ATOM 572 C CA . GLN A 1 77 ? 17.773 -13.766 -2.691 1.00 93.19 77 GLN A CA 1
ATOM 573 C C . GLN A 1 77 ? 18.851 -13.163 -1.783 1.00 93.19 77 GLN A C 1
ATOM 575 O O . GLN A 1 77 ? 19.048 -13.635 -0.669 1.00 93.19 77 GLN A O 1
ATOM 580 N N . LEU A 1 78 ? 19.472 -12.052 -2.193 1.00 90.31 78 LEU A N 1
ATOM 581 C CA . LEU A 1 78 ? 20.451 -11.346 -1.361 1.00 90.31 78 LEU A CA 1
ATOM 582 C C . LEU A 1 78 ? 19.849 -10.892 -0.021 1.00 90.31 78 LEU A C 1
ATOM 584 O O . LEU A 1 78 ? 20.495 -10.954 1.020 1.00 90.31 78 LEU A O 1
ATOM 588 N N . LEU A 1 79 ? 18.602 -10.418 -0.034 1.00 90.12 79 LEU A N 1
ATOM 589 C CA . LEU A 1 79 ? 17.914 -9.949 1.167 1.00 90.12 79 LEU A CA 1
ATOM 590 C C . LEU A 1 79 ? 17.321 -11.079 2.014 1.00 90.12 79 LEU A C 1
ATOM 592 O O . LEU A 1 79 ? 16.953 -10.819 3.155 1.00 90.12 79 LEU A O 1
ATOM 596 N N . GLU A 1 80 ? 17.217 -12.304 1.512 1.00 90.94 80 GLU A N 1
ATOM 597 C CA . GLU A 1 80 ? 16.785 -13.448 2.322 1.00 90.94 80 GLU A CA 1
ATOM 598 C C . GLU A 1 80 ? 17.819 -13.807 3.393 1.00 90.94 80 GLU A C 1
ATOM 600 O O . GLU A 1 80 ? 17.439 -14.223 4.485 1.00 90.94 80 GLU A O 1
ATOM 605 N N . GLU A 1 81 ? 19.103 -13.572 3.121 1.00 86.81 81 GLU A N 1
ATOM 606 C CA . GLU A 1 81 ? 20.193 -13.885 4.050 1.00 86.81 81 GLU A CA 1
ATOM 607 C C . GLU A 1 81 ? 20.364 -12.835 5.159 1.00 86.81 81 GLU A C 1
ATOM 609 O O . GLU A 1 81 ? 20.753 -13.165 6.278 1.00 86.81 81 GLU A O 1
ATOM 614 N N . VAL A 1 82 ? 20.074 -11.561 4.868 1.00 83.94 82 VAL A N 1
ATOM 615 C CA . VAL A 1 82 ? 20.415 -10.426 5.757 1.00 83.94 82 VAL A CA 1
ATOM 616 C C . VAL A 1 82 ? 19.260 -9.458 6.030 1.00 83.94 82 VAL A C 1
ATOM 618 O O . VAL A 1 82 ? 19.367 -8.558 6.866 1.00 83.94 82 VAL A O 1
ATOM 621 N N . GLY A 1 83 ? 18.161 -9.581 5.293 1.00 84.06 83 GLY A N 1
ATOM 622 C CA . GLY A 1 83 ? 17.054 -8.634 5.290 1.00 84.06 83 GLY A CA 1
ATOM 623 C C . GLY A 1 83 ? 15.930 -8.993 6.257 1.00 84.06 83 GLY A C 1
ATOM 624 O O . GLY A 1 83 ? 15.805 -10.103 6.768 1.00 84.06 83 GLY A O 1
ATOM 625 N N . LYS A 1 84 ? 15.046 -8.020 6.499 1.00 85.19 84 LYS A N 1
ATOM 626 C CA . LYS A 1 84 ? 13.820 -8.256 7.272 1.00 85.19 84 LYS A CA 1
ATOM 627 C C . LYS A 1 84 ? 12.811 -9.047 6.425 1.00 85.19 84 LYS A C 1
ATOM 629 O O . LYS A 1 84 ? 12.574 -8.654 5.278 1.00 85.19 84 LYS A O 1
ATOM 634 N N . PRO A 1 85 ? 12.119 -10.055 6.991 1.00 85.69 85 PRO A N 1
ATOM 635 C CA . PRO A 1 85 ? 11.195 -10.915 6.242 1.00 85.69 85 PRO A CA 1
ATOM 636 C C . PRO A 1 85 ? 10.037 -10.140 5.598 1.00 85.69 85 PRO A C 1
ATOM 638 O O . PRO A 1 85 ? 9.568 -10.489 4.520 1.00 85.69 85 PRO A O 1
ATOM 641 N N . GLU A 1 86 ? 9.607 -9.041 6.219 1.00 84.44 86 GLU A N 1
ATOM 642 C CA . GLU A 1 86 ? 8.574 -8.146 5.685 1.00 84.44 86 GLU A CA 1
ATOM 643 C C . GLU A 1 86 ? 9.002 -7.480 4.368 1.00 84.44 86 GLU A C 1
ATOM 645 O O . GLU A 1 86 ? 8.217 -7.401 3.426 1.00 84.44 86 GLU A O 1
ATOM 650 N N . ILE A 1 87 ? 10.263 -7.038 4.283 1.00 85.69 87 ILE A N 1
ATOM 651 C CA . ILE A 1 87 ? 10.821 -6.384 3.090 1.00 85.69 87 ILE A CA 1
ATOM 652 C C . ILE A 1 87 ? 10.933 -7.401 1.955 1.00 85.69 87 ILE A C 1
ATOM 654 O O . ILE A 1 87 ? 10.511 -7.118 0.835 1.00 85.69 87 ILE A O 1
ATOM 658 N N . VAL A 1 88 ? 11.441 -8.597 2.264 1.00 89.06 88 VAL A N 1
ATOM 659 C CA . VAL A 1 88 ? 11.525 -9.725 1.326 1.00 89.06 88 VAL A CA 1
ATOM 660 C C . VAL A 1 88 ? 10.133 -10.090 0.802 1.00 89.06 88 VAL A C 1
ATOM 662 O O . VAL A 1 88 ? 9.933 -10.206 -0.406 1.00 89.06 88 VAL A O 1
ATOM 665 N N . GLY A 1 89 ? 9.140 -10.205 1.689 1.00 88.81 89 GLY A N 1
ATOM 666 C CA . GLY A 1 89 ? 7.756 -10.502 1.317 1.00 88.81 89 GLY A CA 1
ATOM 667 C C . GLY A 1 89 ? 7.143 -9.452 0.388 1.00 88.81 89 GLY A C 1
ATOM 668 O O . GLY A 1 89 ? 6.472 -9.800 -0.584 1.00 88.81 89 GLY A O 1
ATOM 669 N N . ASP A 1 90 ? 7.397 -8.171 0.642 1.00 88.12 90 ASP A N 1
ATOM 670 C CA . ASP A 1 90 ? 6.929 -7.085 -0.219 1.00 88.12 90 ASP A CA 1
ATOM 671 C C . ASP A 1 90 ? 7.645 -7.063 -1.583 1.00 88.12 90 ASP A C 1
ATOM 673 O O . ASP A 1 90 ? 6.995 -6.884 -2.613 1.00 88.12 90 ASP A O 1
ATOM 677 N N . LEU A 1 91 ? 8.957 -7.308 -1.635 1.00 89.44 91 LEU A N 1
ATOM 678 C CA . LEU A 1 91 ? 9.687 -7.412 -2.905 1.00 89.44 91 LEU A CA 1
ATOM 679 C C . LEU A 1 91 ? 9.240 -8.622 -3.734 1.00 89.44 91 LEU A C 1
ATOM 681 O O . LEU A 1 91 ? 9.088 -8.498 -4.947 1.00 89.44 91 LEU A O 1
ATOM 685 N N . ARG A 1 92 ? 8.923 -9.757 -3.099 1.00 92.62 92 ARG A N 1
ATOM 686 C CA . ARG A 1 92 ? 8.322 -10.916 -3.780 1.00 92.62 92 ARG A CA 1
ATOM 687 C C . ARG A 1 92 ? 6.953 -10.591 -4.382 1.00 92.62 92 ARG A C 1
ATOM 689 O O . ARG A 1 92 ? 6.653 -11.038 -5.485 1.00 92.62 92 ARG A O 1
ATOM 696 N N . ARG A 1 93 ? 6.128 -9.782 -3.704 1.00 90.81 93 ARG A N 1
ATOM 697 C CA . ARG A 1 93 ? 4.854 -9.297 -4.274 1.00 90.81 93 ARG A CA 1
ATOM 698 C C . ARG A 1 93 ? 5.092 -8.419 -5.499 1.00 90.81 93 ARG A C 1
ATOM 700 O O . ARG A 1 93 ? 4.404 -8.584 -6.500 1.00 90.81 93 ARG A O 1
ATOM 707 N N . LEU A 1 94 ? 6.068 -7.515 -5.432 1.00 89.62 94 LEU A N 1
ATOM 708 C CA . LEU A 1 94 ? 6.442 -6.683 -6.575 1.00 89.62 94 LEU A CA 1
ATOM 709 C C . LEU A 1 94 ? 6.951 -7.537 -7.748 1.00 89.62 94 LEU A C 1
ATOM 711 O O . LEU A 1 94 ? 6.532 -7.327 -8.882 1.00 89.62 94 LEU A O 1
ATOM 715 N N . LEU A 1 95 ?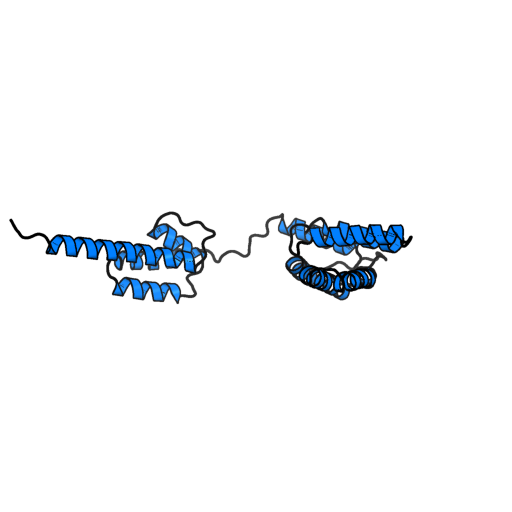 7.781 -8.544 -7.468 1.00 92.12 95 LEU A N 1
ATOM 716 C CA . LEU A 1 95 ? 8.262 -9.510 -8.456 1.00 92.12 95 LEU A CA 1
ATOM 717 C C . LEU A 1 95 ? 7.111 -10.284 -9.117 1.00 92.12 95 LEU A C 1
ATOM 719 O O . LEU A 1 95 ? 7.122 -10.470 -10.330 1.00 92.12 95 LEU A O 1
ATOM 723 N N . ALA A 1 96 ? 6.099 -10.697 -8.349 1.00 91.12 96 ALA A N 1
ATOM 724 C CA . ALA A 1 96 ? 4.924 -11.375 -8.893 1.00 91.12 96 ALA A CA 1
ATOM 725 C C . ALA A 1 96 ? 4.171 -10.496 -9.906 1.00 91.12 96 ALA A C 1
ATOM 727 O O . ALA A 1 96 ? 3.849 -10.968 -10.994 1.00 91.12 96 ALA A O 1
ATOM 728 N N . VAL A 1 97 ? 3.978 -9.208 -9.597 1.00 89.25 97 VAL A N 1
ATOM 729 C CA . VAL A 1 97 ? 3.359 -8.239 -10.522 1.00 89.25 97 VAL A CA 1
ATOM 730 C C . VAL A 1 97 ? 4.173 -8.112 -11.807 1.00 89.25 97 VAL A C 1
ATOM 732 O O . VAL A 1 97 ? 3.612 -8.092 -12.898 1.00 89.25 97 VAL A O 1
ATOM 735 N N . ILE A 1 98 ? 5.497 -8.035 -11.685 1.00 89.94 98 ILE A N 1
ATOM 736 C CA . ILE A 1 98 ? 6.402 -7.901 -12.831 1.00 89.94 98 ILE A CA 1
ATOM 737 C C . ILE A 1 98 ? 6.343 -9.139 -13.725 1.00 89.94 98 ILE A C 1
ATOM 739 O O . ILE A 1 98 ? 6.286 -8.999 -14.942 1.00 89.94 98 ILE A O 1
ATOM 743 N N . ARG A 1 99 ? 6.297 -10.338 -13.134 1.00 91.25 99 ARG A N 1
ATOM 744 C CA . ARG A 1 99 ? 6.151 -11.599 -13.875 1.00 91.25 99 ARG A CA 1
ATOM 745 C C . ARG A 1 99 ? 4.803 -11.690 -14.587 1.00 91.25 99 ARG A C 1
ATOM 747 O O . ARG A 1 99 ? 4.765 -12.025 -15.763 1.00 91.25 99 ARG A O 1
ATOM 754 N N . GLU A 1 100 ? 3.711 -11.340 -13.908 1.00 88.62 100 GLU A N 1
ATOM 755 C CA . GLU A 1 100 ? 2.362 -11.330 -14.496 1.00 88.62 100 GLU A CA 1
ATOM 756 C C . GLU A 1 100 ? 2.245 -10.331 -15.659 1.00 88.62 100 GLU A C 1
ATOM 758 O O . GLU A 1 100 ? 1.493 -10.536 -16.610 1.00 88.62 100 GLU A O 1
ATOM 763 N N . ARG A 1 101 ? 2.997 -9.231 -15.588 1.00 86.12 101 ARG A N 1
ATOM 764 C CA . ARG A 1 101 ? 2.983 -8.131 -16.559 1.00 86.12 101 ARG A CA 1
ATOM 765 C C . ARG A 1 101 ? 4.233 -8.097 -17.439 1.00 86.12 101 ARG A C 1
ATOM 767 O O . ARG A 1 101 ? 4.566 -7.042 -17.974 1.00 86.12 101 ARG A O 1
ATOM 774 N N . GLY A 1 102 ? 4.905 -9.237 -17.598 1.00 85.81 102 GLY A N 1
ATOM 775 C CA . GLY A 1 102 ? 6.229 -9.324 -18.213 1.00 85.81 102 GLY A CA 1
ATOM 776 C C . GLY A 1 102 ? 6.313 -8.752 -19.629 1.00 85.81 102 GLY A C 1
ATOM 777 O O . GLY A 1 102 ? 7.326 -8.150 -19.968 1.00 85.81 102 GLY A O 1
ATOM 778 N N . ASP A 1 103 ? 5.246 -8.857 -20.423 1.00 84.88 103 ASP A N 1
ATOM 779 C CA . ASP A 1 103 ? 5.205 -8.398 -21.822 1.00 84.88 103 ASP A CA 1
ATOM 780 C C . ASP A 1 103 ? 5.057 -6.883 -22.005 1.00 84.88 103 ASP A C 1
ATOM 782 O O . ASP A 1 103 ? 5.058 -6.373 -23.126 1.00 84.88 103 ASP A O 1
ATOM 786 N N . ILE A 1 104 ? 4.915 -6.143 -20.913 1.00 86.56 104 ILE A N 1
ATOM 787 C CA . ILE A 1 104 ? 4.581 -4.725 -20.947 1.00 86.56 104 ILE A CA 1
ATOM 788 C C . ILE A 1 104 ? 5.863 -3.917 -20.853 1.00 86.56 104 ILE A C 1
ATOM 790 O O . ILE A 1 104 ? 6.704 -4.171 -19.995 1.00 86.56 104 ILE A O 1
ATOM 794 N N . SER A 1 105 ? 6.001 -2.909 -21.709 1.00 88.06 105 SER A N 1
ATOM 795 C CA . SER A 1 105 ? 7.145 -2.000 -21.642 1.00 88.06 105 SER A CA 1
ATOM 796 C C . SER A 1 105 ? 7.188 -1.226 -20.322 1.00 88.06 105 SER A C 1
ATOM 798 O O . SER A 1 105 ? 6.134 -0.809 -19.821 1.00 88.06 105 SER A O 1
ATOM 800 N N . ILE A 1 106 ? 8.386 -0.916 -19.829 1.00 86.12 106 ILE A N 1
ATOM 801 C CA . ILE A 1 106 ? 8.587 -0.068 -18.645 1.00 86.12 106 ILE A CA 1
ATOM 802 C C . ILE A 1 106 ? 7.932 1.312 -18.852 1.00 86.12 106 ILE A C 1
ATOM 804 O O . ILE A 1 106 ? 7.222 1.800 -17.967 1.00 86.12 106 ILE A O 1
ATOM 808 N N . GLY A 1 107 ? 8.071 1.917 -20.039 1.00 82.25 107 GLY A N 1
ATOM 809 C CA . GLY A 1 107 ? 7.459 3.212 -20.365 1.00 82.25 107 GLY A CA 1
ATOM 810 C C . GLY A 1 107 ? 5.923 3.188 -20.382 1.00 82.25 107 GLY A C 1
ATOM 811 O O . GLY A 1 107 ? 5.261 4.075 -19.823 1.00 82.25 107 GLY A O 1
ATOM 812 N N . GLY A 1 108 ? 5.330 2.144 -20.967 1.00 83.12 108 GLY A N 1
ATOM 813 C CA . GLY A 1 108 ? 3.880 1.912 -20.958 1.00 83.12 108 GLY A CA 1
ATOM 814 C C . GLY A 1 108 ? 3.332 1.707 -19.545 1.00 83.12 108 GLY A C 1
ATOM 815 O O . GLY A 1 108 ? 2.312 2.298 -19.177 1.00 83.12 108 GLY A O 1
ATOM 816 N N . PHE A 1 109 ? 4.062 0.961 -18.713 1.00 85.94 109 PHE A N 1
ATOM 817 C CA . PHE A 1 109 ? 3.748 0.798 -17.298 1.00 85.94 109 PHE A CA 1
ATOM 818 C C . PHE A 1 109 ? 3.790 2.133 -16.543 1.00 85.94 109 PHE A C 1
ATOM 820 O O . PHE A 1 109 ? 2.809 2.507 -15.899 1.00 85.94 109 PHE A O 1
ATOM 827 N N . ALA A 1 110 ? 4.872 2.904 -16.687 1.00 85.00 110 ALA A N 1
ATOM 828 C CA . ALA A 1 110 ? 5.019 4.219 -16.062 1.00 85.00 110 ALA A CA 1
ATOM 829 C C . ALA A 1 110 ? 3.882 5.175 -16.457 1.00 85.00 110 ALA A C 1
ATOM 831 O O . ALA A 1 110 ? 3.366 5.940 -15.639 1.00 85.00 110 ALA A O 1
ATOM 832 N N . THR A 1 111 ? 3.462 5.134 -17.721 1.00 84.00 111 THR A N 1
ATOM 833 C CA . THR A 1 111 ? 2.356 5.949 -18.237 1.00 84.00 111 THR A CA 1
ATOM 834 C C . THR A 1 111 ? 1.023 5.545 -17.618 1.00 84.00 111 THR A C 1
ATOM 836 O O . THR A 1 111 ? 0.256 6.406 -17.182 1.00 84.00 111 THR A O 1
ATOM 839 N N . ALA A 1 112 ? 0.752 4.247 -17.512 1.00 83.81 112 ALA A N 1
ATOM 840 C CA . ALA A 1 112 ? -0.472 3.752 -16.901 1.00 83.81 112 ALA A CA 1
ATOM 841 C C . ALA A 1 112 ? -0.541 4.025 -15.394 1.00 83.81 112 ALA A C 1
ATOM 843 O O . ALA A 1 112 ? -1.590 4.439 -14.901 1.00 83.81 112 ALA A O 1
ATOM 844 N N . VAL A 1 113 ? 0.576 3.876 -14.676 1.00 84.56 113 VAL A N 1
ATOM 845 C CA . VAL A 1 113 ? 0.684 4.238 -13.255 1.00 84.56 113 VAL A CA 1
ATOM 846 C C . VAL A 1 113 ? 0.432 5.737 -13.069 1.00 84.56 113 VAL A C 1
ATOM 848 O O . VAL A 1 113 ? -0.383 6.126 -12.232 1.00 84.56 113 VAL A O 1
ATOM 851 N N . ARG A 1 114 ? 1.038 6.597 -13.902 1.00 82.62 114 ARG A N 1
ATOM 852 C CA . ARG A 1 114 ? 0.776 8.048 -13.886 1.00 82.62 114 ARG A CA 1
ATOM 853 C C . ARG A 1 114 ? -0.685 8.376 -14.175 1.00 82.62 114 ARG A C 1
ATOM 855 O O . ARG A 1 114 ? -1.277 9.179 -13.458 1.00 82.62 114 ARG A O 1
ATOM 862 N N . LYS A 1 115 ? -1.291 7.735 -15.178 1.00 81.69 115 LYS A N 1
ATOM 863 C CA . LYS A 1 115 ? -2.713 7.908 -15.509 1.00 81.69 115 LYS A CA 1
ATOM 864 C C . LYS A 1 115 ? -3.609 7.470 -14.352 1.00 81.69 115 LYS A C 1
ATOM 866 O O . LYS A 1 115 ? -4.569 8.172 -14.044 1.00 81.69 115 LYS A O 1
ATOM 871 N N . HIS A 1 116 ? -3.278 6.367 -13.682 1.00 80.19 116 HIS A N 1
ATOM 872 C CA . HIS A 1 116 ? -4.000 5.900 -12.503 1.00 80.19 116 HIS A CA 1
ATOM 873 C C . HIS A 1 116 ? -3.951 6.931 -11.377 1.00 80.19 116 HIS A C 1
ATOM 875 O O . HIS A 1 116 ? -4.999 7.347 -10.891 1.00 80.19 116 HIS A O 1
ATOM 881 N N . VAL A 1 117 ? -2.759 7.417 -11.027 1.00 75.94 117 VAL A N 1
ATOM 882 C CA . VAL A 1 117 ? -2.589 8.445 -9.990 1.00 75.94 117 VAL A CA 1
ATOM 883 C C . VAL A 1 117 ? -3.310 9.736 -10.367 1.00 75.94 117 VAL A C 1
ATOM 885 O O . VAL A 1 117 ? -4.002 10.304 -9.529 1.00 75.94 117 VAL A O 1
ATOM 888 N N . ALA A 1 118 ? -3.230 10.166 -11.628 1.00 72.12 118 ALA A N 1
ATOM 889 C CA . ALA A 1 118 ? -3.952 11.335 -12.126 1.00 72.12 118 ALA A CA 1
ATOM 890 C C . ALA A 1 118 ? -5.481 11.153 -12.075 1.00 72.12 118 ALA A C 1
ATOM 892 O O . ALA A 1 118 ? -6.215 12.100 -11.805 1.00 72.12 118 ALA A O 1
ATOM 893 N N . SER A 1 119 ? -5.979 9.938 -12.314 1.00 65.44 119 SER A N 1
ATOM 894 C CA . SER A 1 119 ? -7.404 9.610 -12.179 1.00 65.44 119 SER A CA 1
ATOM 895 C C . SER A 1 119 ? -7.850 9.448 -10.723 1.00 65.44 119 SER A C 1
ATOM 897 O O . SER A 1 119 ? -9.001 9.718 -10.404 1.00 65.44 119 SER A O 1
ATOM 899 N N . ALA A 1 120 ? -6.942 9.057 -9.828 1.00 62.19 120 ALA A N 1
ATOM 900 C CA . ALA A 1 120 ? -7.190 8.989 -8.394 1.00 62.19 120 ALA A CA 1
ATOM 901 C C . ALA A 1 120 ? -7.153 10.385 -7.746 1.00 62.19 120 ALA A C 1
ATOM 903 O O . ALA A 1 120 ? -7.900 10.640 -6.802 1.00 62.19 120 ALA A O 1
ATOM 904 N N . SER A 1 121 ? -6.316 11.296 -8.259 1.00 56.91 121 SER A N 1
ATOM 905 C CA . SER A 1 121 ? -6.217 12.688 -7.806 1.00 56.91 121 SER A CA 1
ATOM 906 C C . SER A 1 121 ? -7.327 13.575 -8.372 1.00 56.91 121 SER A C 1
ATOM 908 O O . SER A 1 121 ? -7.817 14.454 -7.663 1.00 56.91 121 SER A O 1
ATOM 910 N N . LYS A 1 122 ? -7.805 13.303 -9.595 1.00 49.09 122 LYS A N 1
ATOM 911 C CA . LYS A 1 122 ? -9.103 13.782 -10.092 1.00 49.09 122 LYS A CA 1
ATOM 912 C C . LYS A 1 122 ? -10.205 13.013 -9.380 1.00 49.09 122 LYS A C 1
ATOM 914 O O . LYS A 1 122 ? -10.790 12.118 -9.972 1.00 49.09 122 LYS A O 1
ATOM 919 N N . GLY A 1 123 ? -10.404 13.332 -8.099 1.00 43.97 123 GLY A N 1
ATOM 920 C CA . GLY A 1 123 ? -11.267 12.630 -7.157 1.00 43.97 123 GLY A CA 1
ATOM 921 C C . GLY A 1 123 ? -12.401 11.882 -7.838 1.00 43.97 123 GLY A C 1
ATOM 922 O O . GLY A 1 123 ? -13.456 12.454 -8.106 1.00 43.97 123 GLY A O 1
ATOM 923 N N . GLN A 1 124 ? -12.187 10.589 -8.105 1.00 39.84 124 GLN A N 1
ATOM 924 C CA . GLN A 1 124 ? -13.316 9.713 -8.337 1.00 39.84 124 GLN A CA 1
ATOM 925 C C . GLN A 1 124 ? -14.204 9.888 -7.107 1.00 39.84 124 GLN A C 1
ATOM 927 O O . GLN A 1 124 ? -13.678 9.812 -5.985 1.00 39.84 124 GLN A O 1
ATOM 932 N N . PRO A 1 125 ? -15.511 10.161 -7.273 1.00 39.53 125 PRO A N 1
ATOM 933 C CA . PRO A 1 125 ? -16.410 10.146 -6.141 1.00 39.53 125 PRO A CA 1
ATOM 934 C C . PRO A 1 125 ? -16.193 8.784 -5.498 1.00 39.53 125 PRO A C 1
ATOM 936 O O . PRO A 1 125 ? -16.382 7.748 -6.143 1.00 39.53 125 PRO A O 1
ATOM 939 N N . ARG A 1 126 ? -15.667 8.786 -4.263 1.00 47.25 126 ARG A N 1
ATOM 940 C CA . ARG A 1 126 ? -15.581 7.583 -3.433 1.00 47.25 126 ARG A CA 1
ATOM 941 C C . ARG A 1 126 ? -16.901 6.873 -3.651 1.00 47.25 126 ARG A C 1
ATOM 943 O O . ARG A 1 126 ? -17.914 7.544 -3.453 1.00 47.25 126 ARG A O 1
ATOM 950 N N . LYS A 1 127 ? -16.877 5.606 -4.109 1.00 44.62 127 LYS A N 1
ATOM 951 C CA . LYS A 1 127 ? -18.059 4.725 -4.169 1.00 44.62 127 LYS A CA 1
ATOM 952 C C . LYS A 1 127 ? -18.966 5.164 -3.037 1.00 44.62 127 LYS A C 1
ATOM 954 O O . LYS A 1 127 ? -18.530 5.059 -1.886 1.00 44.62 127 LYS A O 1
ATOM 959 N N . GLY A 1 128 ? -20.074 5.819 -3.394 1.00 43.81 128 GLY A N 1
ATOM 960 C CA . GLY A 1 128 ? -20.854 6.585 -2.438 1.00 43.81 128 GLY A CA 1
ATOM 961 C C . GLY A 1 128 ? -21.065 5.702 -1.227 1.00 43.81 128 GLY A C 1
ATOM 962 O O . GLY A 1 128 ? -21.497 4.557 -1.377 1.00 43.81 128 GLY A O 1
ATOM 963 N N . ALA A 1 129 ? -20.713 6.199 -0.040 1.00 50.94 129 ALA A N 1
ATOM 964 C CA . ALA A 1 129 ? -21.428 5.731 1.132 1.00 50.94 129 ALA A CA 1
ATOM 965 C C . ALA A 1 129 ? -22.900 5.753 0.715 1.00 50.94 129 ALA A C 1
ATOM 967 O O . ALA A 1 129 ? -23.326 6.766 0.144 1.00 50.94 129 ALA A O 1
ATOM 968 N N . ALA A 1 130 ? -23.603 4.623 0.853 1.00 57.28 130 ALA A N 1
ATOM 969 C CA . ALA A 1 130 ? -25.022 4.584 0.532 1.00 57.28 130 ALA A CA 1
ATOM 970 C C . ALA A 1 130 ? -25.642 5.852 1.138 1.00 57.28 130 ALA A C 1
ATOM 972 O O . ALA A 1 130 ? -25.279 6.190 2.273 1.00 57.28 130 ALA A O 1
ATOM 973 N N . PRO A 1 131 ? -26.404 6.638 0.355 1.00 67.06 131 PRO A N 1
ATOM 974 C CA . PRO A 1 131 ? -26.948 7.889 0.852 1.00 67.06 131 PRO A CA 1
ATOM 975 C C . PRO A 1 131 ? -27.632 7.589 2.178 1.00 67.06 131 PRO A C 1
ATOM 977 O O . PRO A 1 131 ? -28.437 6.663 2.250 1.00 67.06 131 PRO A O 1
ATOM 980 N N . MET A 1 132 ? -27.217 8.312 3.219 1.00 76.88 132 MET A N 1
ATOM 981 C CA . MET A 1 132 ? -27.645 8.035 4.581 1.00 76.88 132 MET A CA 1
ATOM 982 C C . MET A 1 132 ? -29.165 7.983 4.629 1.00 76.88 132 MET A C 1
ATOM 984 O O . MET A 1 132 ? -29.822 8.962 4.254 1.00 76.88 132 MET A O 1
ATOM 988 N N . ASP A 1 133 ? -29.715 6.866 5.096 1.00 84.88 133 ASP A N 1
ATOM 989 C CA . ASP A 1 133 ? -31.160 6.734 5.223 1.00 84.88 133 ASP A CA 1
ATOM 990 C C . ASP A 1 133 ? -31.634 7.570 6.417 1.00 84.88 133 ASP A C 1
ATOM 992 O O . ASP A 1 133 ? -31.643 7.138 7.572 1.00 84.88 133 ASP A O 1
ATOM 996 N N . ARG A 1 134 ? -32.007 8.821 6.129 1.00 85.12 134 ARG A N 1
ATOM 997 C CA . ARG A 1 134 ? -32.494 9.771 7.135 1.00 85.12 134 ARG A CA 1
ATOM 998 C C . ARG A 1 134 ? -33.745 9.255 7.837 1.00 85.12 134 ARG A C 1
ATOM 1000 O O . ARG A 1 134 ? -33.885 9.480 9.034 1.00 85.12 134 ARG A O 1
ATOM 1007 N N . SER A 1 135 ? -34.606 8.525 7.126 1.00 86.19 135 SER A N 1
ATOM 1008 C CA . SER A 1 135 ? -35.844 7.986 7.692 1.00 86.19 135 SER A CA 1
ATOM 1009 C C . SER A 1 135 ? -35.565 6.891 8.723 1.00 86.19 135 SER A C 1
ATOM 1011 O O . SER A 1 135 ? -36.183 6.872 9.789 1.00 86.19 135 SER A O 1
ATOM 1013 N N . LEU A 1 136 ? -34.564 6.046 8.453 1.00 90.56 136 LEU A N 1
ATOM 1014 C CA . LEU A 1 136 ? -34.084 5.029 9.385 1.00 90.56 136 LEU A CA 1
ATOM 1015 C C . LEU A 1 136 ? -33.493 5.666 10.649 1.00 90.56 136 LEU A C 1
ATOM 1017 O O . LEU A 1 136 ? -33.818 5.256 11.765 1.00 90.56 136 LEU A O 1
ATOM 1021 N N . VAL A 1 137 ? -32.657 6.696 10.479 1.00 90.31 137 VAL A N 1
ATOM 1022 C CA . VAL A 1 137 ? -32.058 7.447 11.595 1.00 90.31 137 VAL A CA 1
ATOM 1023 C C . VAL A 1 137 ? -33.138 8.127 12.441 1.00 90.31 137 VAL A C 1
ATOM 1025 O O . VAL A 1 137 ? -33.127 7.988 13.661 1.00 90.31 137 VAL A O 1
ATOM 1028 N N . ASP A 1 138 ? -34.093 8.823 11.823 1.00 90.69 138 ASP A N 1
ATOM 1029 C CA . ASP A 1 138 ? -35.189 9.492 12.535 1.00 90.69 138 ASP A CA 1
ATOM 1030 C C . ASP A 1 138 ? -36.076 8.499 13.300 1.00 90.69 138 ASP A C 1
ATOM 1032 O O . ASP A 1 138 ? -36.482 8.771 14.434 1.00 90.69 138 ASP A O 1
ATOM 1036 N N . GLY A 1 139 ? -36.355 7.334 12.707 1.00 91.12 139 GLY A N 1
ATOM 1037 C CA . GLY A 1 139 ? -37.141 6.276 13.339 1.00 91.12 139 GLY A CA 1
ATOM 1038 C C . GLY A 1 139 ? -36.467 5.718 14.591 1.00 91.12 139 GLY A C 1
ATOM 1039 O O . GLY A 1 139 ? -37.093 5.643 15.652 1.00 91.12 139 GLY A O 1
ATOM 1040 N N . TYR A 1 140 ? -35.180 5.375 14.498 1.00 93.19 140 TYR A N 1
ATOM 1041 C CA . TYR A 1 140 ? -34.430 4.889 15.655 1.00 93.19 140 TYR A CA 1
ATOM 1042 C C . TYR A 1 140 ? -34.206 5.971 16.708 1.00 93.19 140 TYR A C 1
ATOM 1044 O O . TYR A 1 140 ? -34.290 5.667 17.895 1.00 93.19 140 TYR A O 1
ATOM 1052 N N . LEU A 1 141 ? -33.987 7.227 16.310 1.00 92.69 141 LEU A N 1
ATOM 1053 C CA . LEU A 1 141 ? -33.804 8.329 17.252 1.00 92.69 141 LEU A CA 1
ATOM 1054 C C . LEU A 1 141 ? -35.048 8.536 18.125 1.00 92.69 141 LEU A C 1
ATOM 1056 O O . LEU A 1 141 ? -34.925 8.549 19.347 1.00 92.69 141 LEU A O 1
ATOM 1060 N N . LYS A 1 142 ? -36.246 8.591 17.526 1.00 91.69 142 LYS A N 1
ATOM 1061 C CA . LYS A 1 142 ? -37.508 8.714 18.281 1.00 91.69 142 LYS A CA 1
ATOM 1062 C C . LYS A 1 142 ? -37.697 7.574 19.280 1.00 91.69 142 LYS A C 1
ATOM 1064 O O . LYS A 1 142 ? -38.126 7.798 20.408 1.00 91.69 142 LYS A O 1
ATOM 1069 N N . ARG A 1 143 ? -37.366 6.344 18.877 1.00 92.06 143 ARG A N 1
ATOM 1070 C CA . ARG A 1 143 ? -37.463 5.165 19.750 1.00 92.06 143 ARG A CA 1
ATOM 1071 C C . ARG A 1 143 ? -36.424 5.205 20.875 1.00 92.06 143 ARG A C 1
ATOM 1073 O O . ARG A 1 143 ? -36.755 4.843 21.998 1.00 92.06 143 ARG A O 1
ATOM 1080 N N . LEU A 1 144 ? -35.205 5.675 20.598 1.00 91.38 144 LEU A N 1
ATOM 1081 C CA . LEU A 1 144 ? -34.141 5.839 21.598 1.00 91.38 144 LEU A CA 1
ATOM 1082 C C . LEU A 1 144 ? -34.497 6.913 22.629 1.00 91.38 144 LEU A C 1
ATOM 1084 O O . LEU A 1 144 ? -34.218 6.740 23.812 1.00 91.38 144 LEU A O 1
ATOM 1088 N N . GLU A 1 145 ? -35.118 8.005 22.190 1.00 89.25 145 GLU A N 1
ATOM 1089 C CA . GLU A 1 145 ? -35.619 9.065 23.067 1.00 89.25 145 GLU A CA 1
ATOM 1090 C C . GLU A 1 145 ? -36.804 8.585 23.914 1.00 89.25 145 GLU A C 1
ATOM 1092 O O . GLU A 1 145 ? -36.835 8.850 25.113 1.00 89.25 145 GLU A O 1
ATOM 1097 N N . ALA A 1 146 ? -37.734 7.819 23.333 1.00 89.50 146 ALA A N 1
ATOM 1098 C CA . ALA A 1 146 ? -38.864 7.238 24.062 1.00 89.50 146 ALA A CA 1
ATOM 1099 C C . ALA A 1 146 ? -38.432 6.183 25.096 1.00 89.50 146 ALA A C 1
ATOM 1101 O O . ALA A 1 146 ? -39.028 6.086 26.164 1.00 89.50 146 ALA A O 1
ATOM 1102 N N . ALA A 1 147 ? -37.379 5.417 24.800 1.00 89.38 147 ALA A N 1
ATOM 1103 C CA . ALA A 1 147 ? -36.804 4.431 25.712 1.00 89.38 147 ALA A CA 1
ATOM 1104 C C . ALA A 1 147 ? -35.836 5.046 26.745 1.00 89.38 147 ALA A C 1
ATOM 1106 O O . ALA A 1 147 ? -35.239 4.324 27.547 1.00 89.38 147 ALA A O 1
ATOM 1107 N N . LEU A 1 148 ? -35.626 6.368 26.733 1.00 85.44 148 LEU A N 1
ATOM 1108 C CA . LEU A 1 148 ? -34.636 7.008 27.590 1.00 85.44 148 LEU A CA 1
ATOM 1109 C C . LEU A 1 148 ? -35.026 6.883 29.070 1.00 85.44 148 LEU A C 1
ATOM 1111 O O . LEU A 1 148 ? -36.006 7.457 29.542 1.00 85.44 148 LEU A O 1
ATOM 1115 N N . GLY A 1 149 ? -34.192 6.182 29.837 1.00 80.69 149 GLY A N 1
ATOM 1116 C CA . GLY A 1 149 ? -34.405 5.992 31.268 1.00 80.69 149 GLY A CA 1
ATOM 1117 C C . GLY A 1 149 ? -35.315 4.823 31.648 1.00 80.69 149 GLY A C 1
ATOM 1118 O O . GLY A 1 149 ? -35.611 4.712 32.840 1.00 80.69 149 GLY A O 1
ATOM 1119 N N . ASP A 1 150 ? -35.691 3.979 30.683 1.00 88.00 150 ASP A N 1
ATOM 1120 C CA . ASP A 1 150 ? -36.174 2.606 30.869 1.00 88.00 150 ASP A CA 1
ATOM 1121 C C . ASP A 1 150 ? -35.060 1.639 30.424 1.00 88.00 150 ASP A C 1
ATOM 1123 O O . ASP A 1 150 ? -34.682 1.598 29.254 1.00 88.00 150 ASP A O 1
ATOM 1127 N N . ASP A 1 151 ? -34.476 0.886 31.362 1.00 86.06 151 ASP A N 1
ATOM 1128 C CA . ASP A 1 151 ? -33.313 0.039 31.058 1.00 86.06 151 ASP A CA 1
ATOM 1129 C C . ASP A 1 151 ? -33.643 -1.167 30.180 1.00 86.06 151 ASP A C 1
ATOM 1131 O O . ASP A 1 151 ? -32.811 -1.569 29.365 1.00 86.06 151 ASP A O 1
ATOM 1135 N N . ALA A 1 152 ? -34.839 -1.738 30.316 1.00 87.06 152 ALA A N 1
ATOM 1136 C CA . ALA A 1 152 ? -35.230 -2.902 29.532 1.00 87.06 152 ALA A CA 1
ATOM 1137 C C . ALA A 1 152 ? -35.505 -2.484 28.084 1.00 87.06 152 ALA A C 1
ATOM 1139 O O . ALA A 1 152 ? -34.871 -3.000 27.158 1.00 87.06 152 ALA A O 1
ATOM 1140 N N . ALA A 1 153 ? -36.348 -1.463 27.904 1.00 88.44 153 ALA A N 1
ATOM 1141 C CA . ALA A 1 153 ? -36.706 -0.956 26.584 1.00 88.44 153 ALA A CA 1
ATOM 1142 C C . ALA A 1 153 ? -35.482 -0.434 25.812 1.00 88.44 153 ALA A C 1
ATOM 1144 O O . ALA A 1 153 ? -35.343 -0.688 24.612 1.00 88.44 153 ALA A O 1
ATOM 1145 N N . PHE A 1 154 ? -34.551 0.246 26.494 1.00 91.69 154 PHE A N 1
ATOM 1146 C CA . PHE A 1 154 ? -33.349 0.770 25.848 1.00 91.69 154 PHE A CA 1
ATOM 1147 C C . PHE A 1 154 ? -32.406 -0.346 25.377 1.00 91.69 154 PHE A C 1
ATOM 1149 O O . PHE A 1 154 ? -31.855 -0.270 24.278 1.00 91.69 154 PHE A O 1
ATOM 1156 N N . ARG A 1 155 ? -32.210 -1.402 26.179 1.00 89.06 155 ARG A N 1
ATOM 1157 C CA . ARG A 1 155 ? -31.329 -2.527 25.814 1.00 89.06 155 ARG A CA 1
ATOM 1158 C C . ARG A 1 155 ? -31.884 -3.371 24.676 1.00 89.06 155 ARG A C 1
ATOM 1160 O O . ARG A 1 155 ? -31.101 -3.885 23.875 1.00 89.06 155 ARG A O 1
ATOM 1167 N N . ASP A 1 156 ? -33.198 -3.527 24.604 1.00 91.19 156 ASP A N 1
ATOM 1168 C CA . ASP A 1 156 ? -33.848 -4.248 23.510 1.00 91.19 156 ASP A CA 1
ATOM 1169 C C . ASP A 1 156 ? -33.700 -3.481 22.197 1.00 91.19 156 ASP A C 1
ATOM 1171 O O . ASP A 1 156 ? -33.231 -4.038 21.203 1.00 91.19 156 ASP A O 1
ATOM 1175 N N . LEU A 1 157 ? -33.951 -2.170 22.230 1.00 92.19 157 LEU A N 1
ATOM 1176 C CA . LEU A 1 157 ? -33.735 -1.298 21.080 1.00 92.19 157 LEU A CA 1
ATOM 1177 C C . LEU A 1 157 ? -32.261 -1.243 20.655 1.00 92.19 157 LEU A C 1
ATOM 1179 O O . LEU A 1 157 ? -31.951 -1.232 19.467 1.00 92.19 157 LEU A O 1
ATOM 1183 N N . PHE A 1 158 ? -31.334 -1.237 21.612 1.00 91.50 158 PHE A N 1
ATOM 1184 C CA . PHE A 1 158 ? -29.905 -1.266 21.318 1.00 91.50 158 PHE A CA 1
ATOM 1185 C C . PHE A 1 158 ? -29.494 -2.546 20.577 1.00 91.50 158 PHE A C 1
ATOM 1187 O O . PHE A 1 158 ? -28.747 -2.476 19.601 1.00 91.50 158 PHE A O 1
ATOM 1194 N N . ARG A 1 159 ? -29.999 -3.708 21.013 1.00 92.00 159 ARG A N 1
ATOM 1195 C CA . ARG A 1 159 ? -29.763 -4.996 20.341 1.00 92.00 159 ARG A CA 1
ATOM 1196 C C . ARG A 1 159 ? -30.355 -5.020 18.935 1.00 92.00 159 ARG A C 1
ATOM 1198 O O . ARG A 1 159 ? -29.722 -5.550 18.027 1.00 92.00 159 ARG A O 1
ATOM 1205 N N . GLU A 1 160 ? -31.524 -4.416 18.746 1.00 91.94 160 GLU A N 1
ATOM 1206 C CA . GLU A 1 160 ? -32.138 -4.268 17.426 1.00 91.94 160 GLU A CA 1
ATOM 1207 C C . GLU A 1 160 ? -31.263 -3.422 16.489 1.00 91.94 160 GLU A C 1
ATOM 1209 O O . GLU A 1 160 ? -30.941 -3.864 15.389 1.00 91.94 160 GLU A O 1
ATOM 1214 N N . ILE A 1 161 ? -30.792 -2.256 16.946 1.00 92.12 161 ILE A N 1
ATOM 1215 C CA . ILE A 1 161 ? -29.909 -1.377 16.161 1.00 92.12 161 ILE A CA 1
ATOM 1216 C C . ILE A 1 161 ? -28.579 -2.073 15.833 1.00 92.12 161 ILE A C 1
ATOM 1218 O O . ILE A 1 161 ? -28.069 -1.943 14.717 1.00 92.12 161 ILE A O 1
ATOM 1222 N N . ASP A 1 162 ? -27.998 -2.811 16.784 1.00 91.81 162 ASP A N 1
ATOM 1223 C CA . ASP A 1 162 ? -26.739 -3.525 16.559 1.00 91.81 162 ASP A CA 1
ATOM 1224 C C . ASP A 1 162 ? -26.898 -4.721 15.604 1.00 91.81 162 ASP A C 1
ATOM 1226 O O . ASP A 1 162 ? -25.986 -5.007 14.825 1.00 91.81 162 ASP A O 1
ATOM 1230 N N . GLY A 1 163 ? -28.067 -5.365 15.587 1.00 89.75 163 GLY A N 1
ATOM 1231 C CA . GLY A 1 163 ? -28.401 -6.444 14.653 1.00 89.75 163 GLY A CA 1
ATOM 1232 C C . GLY A 1 163 ? -28.873 -5.979 13.268 1.00 89.75 163 GLY A C 1
ATOM 1233 O O . GLY A 1 163 ? -28.779 -6.745 12.304 1.00 89.75 163 GLY A O 1
ATOM 1234 N N . ASP A 1 164 ? -29.362 -4.743 13.131 1.00 90.50 164 ASP A N 1
ATOM 1235 C CA . ASP A 1 164 ? -29.898 -4.230 11.869 1.00 90.50 164 ASP A CA 1
ATOM 1236 C C . ASP A 1 164 ? -28.774 -3.903 10.872 1.00 90.50 164 ASP A C 1
ATOM 1238 O O . ASP A 1 164 ? -28.031 -2.924 11.000 1.00 90.50 164 ASP A O 1
ATOM 1242 N N . LYS A 1 165 ? -28.679 -4.725 9.820 1.00 88.12 165 LYS A N 1
ATOM 1243 C CA . LYS A 1 165 ? -27.696 -4.580 8.734 1.00 88.12 165 LYS A CA 1
ATOM 1244 C C . LYS A 1 165 ? -27.865 -3.287 7.932 1.00 88.12 165 LYS A C 1
ATOM 1246 O O . LYS A 1 165 ? -26.925 -2.888 7.247 1.00 88.12 165 LYS A O 1
ATOM 1251 N N . ARG A 1 166 ? -29.035 -2.642 7.997 1.00 87.06 166 ARG A N 1
ATOM 1252 C CA . ARG A 1 166 ? -29.297 -1.352 7.339 1.00 87.06 166 ARG A CA 1
ATOM 1253 C C . ARG A 1 166 ? -28.638 -0.191 8.079 1.00 87.06 166 ARG A C 1
ATOM 1255 O O . ARG A 1 166 ? -28.343 0.827 7.464 1.00 87.06 166 ARG A O 1
ATOM 1262 N N . VAL A 1 167 ? -28.364 -0.345 9.377 1.00 89.69 167 VAL A N 1
ATOM 1263 C CA . VAL A 1 167 ? -27.640 0.654 10.168 1.00 89.69 167 VAL A CA 1
ATOM 1264 C C . VAL A 1 167 ? -26.151 0.522 9.867 1.00 89.69 167 VAL A C 1
ATOM 1266 O O . VAL A 1 167 ? -25.422 -0.255 10.499 1.00 89.69 167 VAL A O 1
ATOM 1269 N N . THR A 1 168 ? -25.678 1.281 8.880 1.00 90.00 168 THR A N 1
ATOM 1270 C CA . THR A 1 168 ? -24.258 1.301 8.538 1.00 90.00 168 THR A CA 1
AT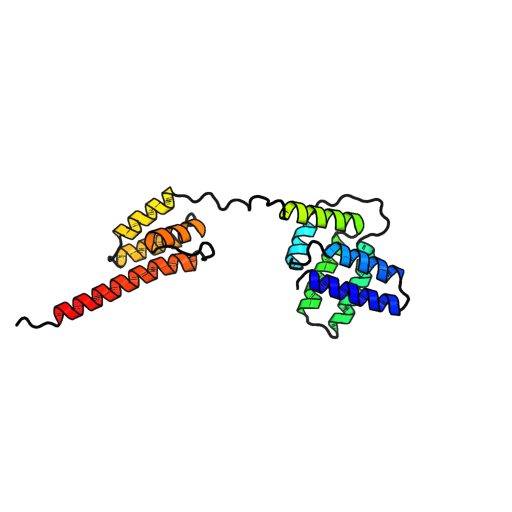OM 1271 C C . THR A 1 168 ? -23.478 2.165 9.532 1.00 90.00 168 THR A C 1
ATOM 1273 O O . THR A 1 168 ? -24.001 2.714 10.505 1.00 90.00 168 THR A O 1
ATOM 1276 N N . ARG A 1 169 ? -22.168 2.294 9.307 1.00 90.50 169 ARG A N 1
ATOM 1277 C CA . ARG A 1 169 ? -21.329 3.208 10.087 1.00 90.50 169 ARG A CA 1
ATOM 1278 C C . ARG A 1 169 ? -21.848 4.647 10.033 1.00 90.50 169 ARG A C 1
ATOM 1280 O O . ARG A 1 169 ? -21.747 5.331 11.045 1.00 90.50 169 ARG A O 1
ATOM 1287 N N . VAL A 1 170 ? -22.338 5.105 8.881 1.00 89.38 170 VAL A N 1
ATOM 1288 C CA . VAL A 1 170 ? -22.760 6.503 8.707 1.00 89.38 170 VAL A CA 1
ATOM 1289 C C . VAL A 1 170 ? -24.000 6.785 9.551 1.00 89.38 170 VAL A C 1
ATOM 1291 O O . VAL A 1 170 ? -23.977 7.716 10.350 1.00 89.38 170 VAL A O 1
ATOM 1294 N N . GLU A 1 171 ? -25.015 5.921 9.478 1.00 91.69 171 GLU A N 1
ATOM 1295 C CA . GLU A 1 171 ? -26.234 6.026 10.287 1.00 91.69 171 GLU A CA 1
ATOM 1296 C C . GLU A 1 171 ? -25.926 5.910 11.780 1.00 91.69 171 GLU A C 1
ATOM 1298 O O . GLU A 1 171 ? -26.458 6.682 12.568 1.00 91.69 171 GLU A O 1
ATOM 1303 N N . ALA A 1 172 ? -25.032 5.003 12.191 1.00 91.75 172 ALA A N 1
ATOM 1304 C CA . ALA A 1 172 ? -24.654 4.870 13.599 1.00 91.75 172 ALA A CA 1
ATOM 1305 C C . ALA A 1 172 ? -23.957 6.131 14.145 1.00 91.75 172 ALA A C 1
ATOM 1307 O O . ALA A 1 172 ? -24.198 6.529 15.286 1.00 91.75 172 ALA A O 1
ATOM 1308 N N . VAL A 1 173 ? -23.091 6.768 13.346 1.00 90.81 173 VAL A N 1
ATOM 1309 C CA . VAL A 1 173 ? -22.423 8.025 13.724 1.00 90.81 173 VAL A CA 1
ATOM 1310 C C . VAL A 1 173 ? -23.408 9.188 13.767 1.00 90.81 173 VAL A C 1
ATOM 1312 O O . VAL A 1 173 ? -23.312 10.017 14.672 1.00 90.81 173 VAL A O 1
ATOM 1315 N N . GLU A 1 174 ? -24.360 9.244 12.838 1.00 92.50 174 GLU A N 1
ATOM 1316 C CA . GLU A 1 174 ? -25.413 10.259 12.843 1.00 92.50 174 GLU A CA 1
ATOM 1317 C C . GLU A 1 174 ? -26.356 10.088 14.040 1.00 92.50 174 GLU A C 1
ATOM 1319 O O . GLU A 1 174 ? -26.599 11.047 14.772 1.00 92.50 174 GLU A O 1
ATOM 1324 N N . LEU A 1 175 ? -26.816 8.860 14.307 1.00 92.62 175 LEU A N 1
ATOM 1325 C CA . LEU A 1 175 ? -27.619 8.520 15.484 1.00 92.62 175 LEU A CA 1
ATOM 1326 C C . LEU A 1 175 ? -26.910 8.948 16.768 1.00 92.62 175 LEU A C 1
ATOM 1328 O O . LEU A 1 175 ? -27.497 9.634 17.601 1.00 92.62 175 LEU A O 1
ATOM 1332 N N . ALA A 1 176 ? -25.627 8.605 16.907 1.00 91.81 176 ALA A N 1
ATOM 1333 C CA . ALA A 1 176 ? -24.830 9.042 18.044 1.00 91.81 176 ALA A CA 1
ATOM 1334 C C . ALA A 1 176 ? -24.689 10.571 18.099 1.00 91.81 176 ALA A C 1
ATOM 1336 O O . ALA A 1 176 ? -24.774 11.146 19.181 1.00 91.81 176 ALA A O 1
ATOM 1337 N N . SER A 1 177 ? -24.508 11.238 16.957 1.00 91.38 177 SER A N 1
ATOM 1338 C CA . SER A 1 177 ? -24.351 12.695 16.905 1.00 91.38 177 SER A CA 1
ATOM 1339 C C . SER A 1 177 ? -25.612 13.435 17.331 1.00 91.38 177 SER A C 1
ATOM 1341 O O . SER A 1 177 ? -25.534 14.390 18.098 1.00 91.38 177 SER A O 1
ATOM 1343 N N . ARG A 1 178 ? -26.779 12.979 16.874 1.00 90.81 178 ARG A N 1
ATOM 1344 C CA . ARG A 1 178 ? -28.067 13.590 17.218 1.00 90.81 178 ARG A CA 1
ATOM 1345 C C . ARG A 1 178 ? -28.496 13.262 18.637 1.00 90.81 178 ARG A C 1
ATOM 1347 O O . ARG A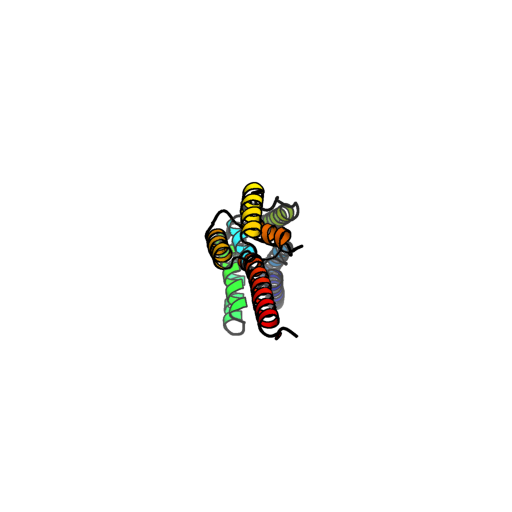 1 178 ? -28.998 14.134 19.334 1.00 90.81 178 ARG A O 1
ATOM 1354 N N . PHE A 1 179 ? -28.239 12.038 19.090 1.00 89.31 179 PHE A N 1
ATOM 1355 C CA . PHE A 1 179 ? -28.590 11.635 20.443 1.00 89.31 179 PHE A CA 1
ATOM 1356 C C . PHE A 1 179 ? -27.678 12.286 21.489 1.00 89.31 179 PHE A C 1
ATOM 1358 O O . PHE A 1 179 ? -28.177 12.731 22.515 1.00 89.31 179 PHE A O 1
ATOM 1365 N N . LEU A 1 180 ? -26.355 12.360 21.262 1.00 88.69 180 LEU A N 1
ATOM 1366 C CA . LEU A 1 180 ? -25.350 12.774 22.263 1.00 88.69 180 LEU A CA 1
ATOM 1367 C C . LEU A 1 180 ? -24.708 14.145 22.043 1.00 88.69 180 LEU A C 1
ATOM 1369 O O . LEU A 1 180 ? -24.079 14.654 22.969 1.00 88.69 180 LEU A O 1
ATOM 1373 N N . GLY A 1 181 ? -24.808 14.704 20.842 1.00 84.06 181 GLY A N 1
ATOM 1374 C CA . GLY A 1 181 ? -23.968 15.804 20.377 1.00 84.06 181 GLY A CA 1
ATOM 1375 C C . GLY A 1 181 ? -22.843 15.331 19.440 1.00 84.06 181 GLY A C 1
ATOM 1376 O O . GLY A 1 181 ? -22.617 14.125 19.294 1.00 84.06 181 GLY A O 1
ATOM 1377 N N . PRO A 1 182 ? -22.121 16.272 18.800 1.00 87.31 182 PRO A N 1
ATOM 1378 C CA . PRO A 1 182 ? -21.256 16.005 17.650 1.00 87.31 182 PRO A CA 1
ATOM 1379 C C . PRO A 1 182 ? -20.309 14.815 17.848 1.00 87.31 182 PRO A C 1
ATOM 1381 O O . PRO A 1 182 ? -19.473 14.806 18.755 1.00 87.31 182 PRO A O 1
ATOM 1384 N N . THR A 1 183 ? -20.421 13.800 16.986 1.00 86.50 183 THR A N 1
ATOM 1385 C CA . THR A 1 183 ? -19.519 12.642 16.978 1.00 86.50 183 THR A CA 1
ATOM 1386 C C . THR A 1 183 ? -18.586 12.725 15.766 1.00 86.50 183 THR A C 1
ATOM 1388 O O . THR A 1 183 ? -19.045 13.013 14.662 1.00 86.50 183 THR A O 1
ATOM 1391 N N . PRO A 1 184 ? -17.272 12.463 15.920 1.00 86.19 184 PRO A N 1
ATOM 1392 C CA . PRO A 1 184 ? -16.345 12.535 14.798 1.00 86.19 184 PRO A CA 1
ATOM 1393 C C . PRO A 1 184 ? -16.768 11.606 13.646 1.00 86.19 184 PRO A C 1
ATOM 1395 O O . PRO A 1 184 ? -17.006 10.418 13.892 1.00 86.19 184 PRO A O 1
ATOM 1398 N N . PRO A 1 185 ? -16.770 12.075 12.384 1.00 80.00 185 PRO A N 1
ATOM 1399 C CA . PRO A 1 185 ? -17.233 11.293 11.232 1.00 80.00 185 PRO A CA 1
ATOM 1400 C C . PRO A 1 185 ? -16.376 10.044 10.966 1.00 80.00 185 PRO A C 1
ATOM 1402 O O . PRO A 1 185 ? -16.821 9.085 10.334 1.00 80.00 185 PRO A O 1
ATOM 1405 N N . ALA A 1 186 ? -15.139 10.021 11.470 1.00 85.12 186 ALA A N 1
ATOM 1406 C CA . ALA A 1 186 ? -14.229 8.877 11.401 1.00 85.12 186 ALA A CA 1
ATOM 1407 C C . ALA A 1 186 ? -14.540 7.758 12.419 1.00 85.12 186 ALA A C 1
ATOM 1409 O O . ALA A 1 186 ? -13.884 6.718 12.399 1.00 85.12 186 ALA A O 1
ATOM 1410 N N . THR A 1 187 ? -15.518 7.949 13.307 1.00 87.25 187 THR A N 1
ATOM 1411 C CA . THR A 1 187 ? -15.870 6.967 14.343 1.00 87.25 187 THR A CA 1
ATOM 1412 C C . THR A 1 187 ? -16.387 5.670 13.711 1.00 87.25 187 THR A C 1
ATOM 1414 O O . THR A 1 187 ? -17.148 5.688 12.742 1.00 87.25 187 THR A O 1
ATOM 1417 N N . SER A 1 188 ? -15.944 4.526 14.238 1.00 90.25 188 SER A N 1
ATOM 1418 C CA . SER A 1 188 ? -16.403 3.208 13.791 1.00 90.25 188 SER A CA 1
ATOM 1419 C C . SER A 1 188 ? -17.821 2.916 14.292 1.00 90.25 188 SER A C 1
ATOM 1421 O O . SER A 1 188 ? -18.224 3.420 15.340 1.00 90.25 188 SER A O 1
ATOM 1423 N N . ARG A 1 189 ? -18.570 2.061 13.579 1.00 90.50 189 ARG A N 1
ATOM 1424 C CA . ARG A 1 189 ? -19.937 1.660 13.967 1.00 90.50 189 ARG A CA 1
ATOM 1425 C C . ARG A 1 189 ? -20.012 1.150 15.418 1.00 90.50 189 ARG A C 1
ATOM 1427 O O . ARG A 1 189 ? -20.801 1.717 16.169 1.00 90.50 189 ARG A O 1
ATOM 1434 N N . PRO A 1 190 ? -19.167 0.196 15.870 1.00 91.25 190 PRO A N 1
ATOM 1435 C CA . PRO A 1 190 ? -19.237 -0.291 17.251 1.00 91.25 190 PRO A CA 1
ATOM 1436 C C . PRO A 1 190 ? -18.983 0.819 18.274 1.00 91.25 190 PRO A C 1
ATOM 1438 O O . PRO A 1 190 ? -19.666 0.903 19.288 1.00 91.25 190 PRO A O 1
ATOM 1441 N N . LYS A 1 191 ? -18.040 1.724 17.982 1.00 91.00 191 LYS A N 1
ATOM 1442 C CA . LYS A 1 191 ? -17.703 2.839 18.872 1.00 91.00 191 LYS A CA 1
ATOM 1443 C C . LYS A 1 191 ? -18.821 3.880 18.938 1.00 91.00 191 LYS A C 1
ATOM 1445 O O . LYS A 1 191 ? -19.054 4.441 20.003 1.00 91.00 191 LYS A O 1
ATOM 1450 N N . ALA A 1 192 ? -19.515 4.143 17.831 1.00 91.81 192 ALA A N 1
ATOM 1451 C CA . ALA A 1 192 ? -20.666 5.041 17.807 1.00 91.81 192 ALA A CA 1
ATOM 1452 C C . ALA A 1 192 ? -21.838 4.468 18.624 1.00 91.81 192 ALA A C 1
ATOM 1454 O O . ALA A 1 192 ? -22.378 5.164 19.481 1.00 91.81 192 ALA A O 1
ATOM 1455 N N . LEU A 1 193 ? -22.151 3.180 18.446 1.00 92.75 193 LEU A N 1
ATOM 1456 C CA . LEU A 1 193 ? -23.190 2.496 19.220 1.00 92.75 193 LEU A CA 1
ATOM 1457 C C . LEU A 1 193 ? -22.839 2.432 20.714 1.00 92.75 193 LEU A C 1
ATOM 1459 O O . LEU A 1 193 ? -23.659 2.794 21.554 1.00 92.75 193 LEU A O 1
ATOM 1463 N N . GLN A 1 194 ? -21.598 2.098 21.075 1.00 92.62 194 GLN A N 1
ATOM 1464 C CA . GLN A 1 194 ? -21.164 2.108 22.479 1.00 92.62 194 GLN A CA 1
ATOM 1465 C C . GLN A 1 194 ? -21.381 3.460 23.172 1.00 92.62 194 GLN A C 1
ATOM 1467 O O . GLN A 1 194 ? -21.687 3.492 24.363 1.00 92.62 194 GLN A O 1
ATOM 1472 N N . ARG A 1 195 ? -21.271 4.585 22.450 1.00 91.44 195 ARG A N 1
ATOM 1473 C CA . ARG A 1 195 ? -21.553 5.911 23.023 1.00 91.44 195 ARG A CA 1
ATOM 1474 C C . ARG A 1 195 ? -23.028 6.079 23.392 1.00 91.44 195 ARG A C 1
ATOM 1476 O O . ARG A 1 195 ? -23.302 6.677 24.431 1.00 91.44 195 ARG A O 1
ATOM 1483 N N . LEU A 1 196 ? -23.953 5.543 22.587 1.00 90.31 196 LEU A N 1
ATOM 1484 C CA . LEU A 1 196 ? -25.391 5.543 22.893 1.00 90.31 196 LEU A CA 1
ATOM 1485 C C . LEU A 1 196 ? -25.652 4.795 24.204 1.00 90.31 196 LEU A C 1
ATOM 1487 O O . LEU A 1 196 ? -26.255 5.349 25.124 1.00 90.31 196 LEU A O 1
ATOM 1491 N N . LEU A 1 197 ? -25.113 3.577 24.313 1.00 89.31 197 LEU A N 1
ATOM 1492 C CA . LEU A 1 197 ? -25.261 2.737 25.499 1.00 89.31 197 LEU A CA 1
ATOM 1493 C C . LEU A 1 197 ? -24.664 3.394 26.749 1.00 89.31 197 LEU A C 1
ATOM 1495 O O . LEU A 1 197 ? -25.300 3.427 27.799 1.00 89.31 197 LEU A O 1
ATOM 1499 N N . HIS A 1 198 ? -23.467 3.970 26.629 1.00 89.38 198 HIS A N 1
ATOM 1500 C CA . HIS A 1 198 ? -22.777 4.593 27.754 1.00 89.38 198 HIS A CA 1
ATOM 1501 C C . HIS A 1 198 ? -23.531 5.804 28.326 1.00 89.38 198 HIS A C 1
ATOM 1503 O O . HIS A 1 198 ? -23.531 6.017 29.539 1.00 89.38 198 HIS A O 1
ATOM 1509 N N . ARG A 1 199 ? -24.203 6.604 27.486 1.00 87.69 199 ARG A N 1
ATOM 1510 C CA . ARG A 1 199 ? -25.047 7.706 27.981 1.00 87.69 199 ARG A CA 1
ATOM 1511 C C . ARG A 1 199 ? -26.242 7.206 28.767 1.00 87.69 199 ARG A C 1
ATOM 1513 O O . ARG A 1 199 ? -26.540 7.776 29.813 1.00 87.69 199 ARG A O 1
ATOM 1520 N N . HIS A 1 200 ? -26.914 6.173 28.273 1.00 88.31 200 HIS A N 1
ATOM 1521 C CA . HIS A 1 200 ? -28.041 5.591 28.993 1.00 88.31 200 HIS A CA 1
ATOM 1522 C C . HIS A 1 200 ? -27.595 5.012 30.340 1.00 88.31 200 HIS A C 1
ATOM 1524 O O . HIS A 1 200 ? -28.196 5.328 31.360 1.00 88.31 200 HIS A O 1
ATOM 1530 N N . GLN A 1 201 ? -26.474 4.284 30.376 1.00 88.00 201 GLN A N 1
ATOM 1531 C CA . GLN A 1 201 ? -25.883 3.786 31.626 1.00 88.00 201 GLN A CA 1
ATOM 1532 C C . GLN A 1 201 ? -25.619 4.915 32.631 1.00 88.00 201 GLN A C 1
ATOM 1534 O O . GLN A 1 201 ? -26.094 4.844 33.759 1.00 88.00 201 GLN A O 1
ATOM 1539 N N . LYS A 1 202 ? -24.971 6.008 32.202 1.00 87.12 202 LYS A N 1
ATOM 1540 C CA . LYS A 1 202 ? -24.744 7.187 33.057 1.00 87.12 202 LYS A CA 1
ATOM 1541 C C . LYS A 1 202 ? -26.036 7.777 33.623 1.00 87.12 202 LYS A C 1
ATOM 1543 O O . LYS A 1 202 ? -26.069 8.186 34.780 1.00 87.12 202 LYS A O 1
ATOM 1548 N N . LEU A 1 203 ? -27.095 7.827 32.818 1.00 86.44 203 LEU A N 1
ATOM 1549 C CA . LEU A 1 203 ? -28.401 8.316 33.253 1.00 86.44 203 LEU A CA 1
ATOM 1550 C C . LEU A 1 203 ? -29.044 7.374 34.282 1.00 86.44 203 LEU A C 1
ATOM 1552 O O . LEU A 1 203 ? -29.600 7.845 35.274 1.00 86.44 203 LEU A O 1
ATOM 1556 N N . MET A 1 204 ? -28.940 6.060 34.085 1.00 87.56 204 MET A N 1
ATOM 1557 C CA . MET A 1 204 ? -29.450 5.064 35.031 1.00 87.56 204 MET A CA 1
ATOM 1558 C C . MET A 1 204 ? -28.678 5.076 36.356 1.00 87.56 204 MET A C 1
ATOM 1560 O O . MET A 1 204 ? -29.298 5.023 37.418 1.00 87.56 204 MET A O 1
ATOM 1564 N N . ASP A 1 205 ? -27.352 5.209 36.313 1.00 85.88 205 ASP A N 1
ATOM 1565 C CA . ASP A 1 205 ? -26.507 5.311 37.508 1.00 85.88 205 ASP A CA 1
ATOM 1566 C C . ASP A 1 205 ? -26.832 6.576 38.311 1.00 85.88 205 ASP A C 1
ATOM 1568 O O . ASP A 1 205 ? -26.945 6.531 39.541 1.00 85.88 205 ASP A O 1
ATOM 1572 N N . PHE A 1 206 ? -27.071 7.696 37.619 1.00 83.06 206 PHE A N 1
ATOM 1573 C CA . PHE A 1 206 ? -27.534 8.927 38.252 1.00 83.06 206 PHE A CA 1
ATOM 1574 C C . PHE A 1 206 ? -28.917 8.754 38.902 1.00 83.06 206 PHE A C 1
ATOM 1576 O O . PHE A 1 206 ? -29.085 9.118 40.066 1.00 83.06 206 PHE A O 1
ATOM 1583 N N . LYS A 1 207 ? -29.893 8.150 38.203 1.00 80.12 207 LYS A N 1
ATOM 1584 C CA . LYS A 1 207 ? -31.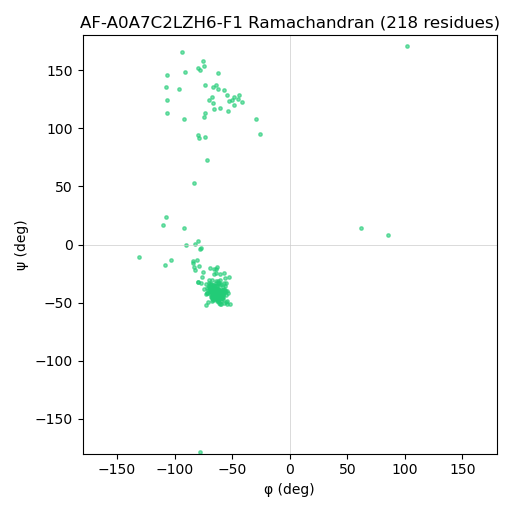229 7.861 38.763 1.00 80.12 207 LYS A CA 1
ATOM 1585 C C . LYS A 1 207 ? -31.139 7.009 40.030 1.00 80.12 207 LYS A C 1
ATOM 1587 O O . LYS A 1 207 ? -31.671 7.415 41.062 1.00 80.12 207 LYS A O 1
ATOM 1592 N N . ARG A 1 208 ? -30.400 5.895 39.986 1.00 79.50 208 ARG A N 1
ATOM 1593 C CA . ARG A 1 208 ? -30.182 5.006 41.144 1.00 79.50 208 ARG A CA 1
ATOM 1594 C C . ARG A 1 208 ? -29.558 5.744 42.328 1.00 79.50 208 ARG A C 1
ATOM 1596 O O . ARG A 1 208 ? -30.013 5.582 43.457 1.00 79.50 208 ARG A O 1
ATOM 1603 N N . SER A 1 209 ? -28.560 6.586 42.063 1.00 75.69 209 SER A N 1
ATOM 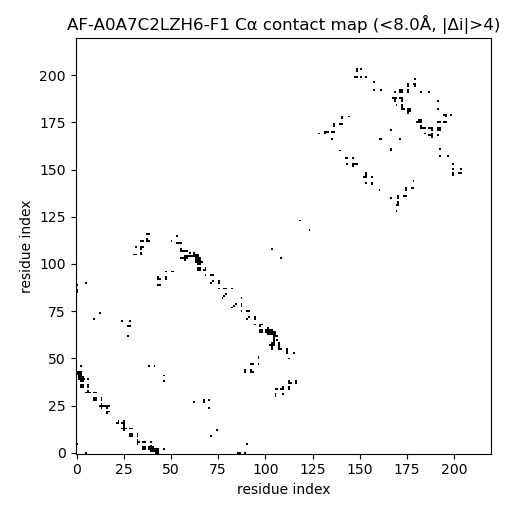1604 C CA . SER A 1 209 ? -27.904 7.405 43.091 1.00 75.69 209 SER A CA 1
ATOM 1605 C C . SER A 1 209 ? -28.854 8.456 43.681 1.00 75.69 209 SER A C 1
ATOM 1607 O O . SER A 1 209 ? -28.861 8.695 44.882 1.00 75.69 209 SER A O 1
ATOM 1609 N N . SER A 1 210 ? -29.706 9.074 42.861 1.00 71.69 210 SER A N 1
ATOM 1610 C CA . SER A 1 210 ? -30.686 10.059 43.333 1.00 71.69 210 SER A CA 1
ATOM 1611 C C . SER A 1 210 ? -31.815 9.433 44.163 1.00 71.69 210 SER A C 1
ATOM 1613 O O . SER A 1 210 ? -32.278 10.030 45.137 1.00 71.69 210 SER A O 1
ATOM 1615 N N . GLU A 1 211 ? -32.241 8.217 43.817 1.00 71.12 211 GLU A N 1
ATOM 1616 C CA . GLU A 1 211 ? -33.274 7.478 44.544 1.00 71.12 211 GLU A CA 1
ATOM 1617 C C . GLU A 1 211 ? -32.767 6.972 45.898 1.00 71.12 211 GLU A C 1
ATOM 1619 O O . GLU A 1 211 ? -33.506 7.037 46.883 1.00 71.12 211 GLU A O 1
ATOM 1624 N N . SER A 1 212 ? -31.506 6.534 45.986 1.00 67.00 212 SER A N 1
ATOM 1625 C CA . SER A 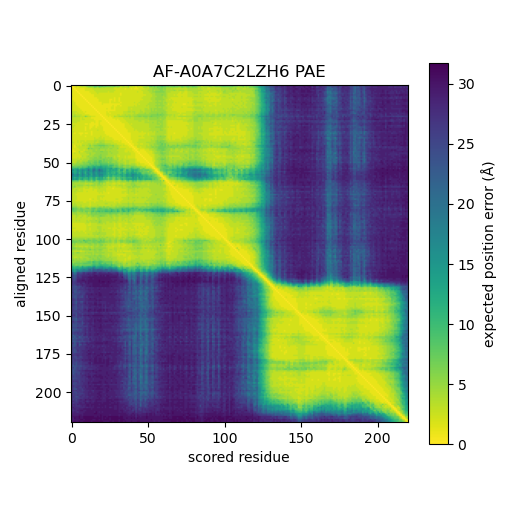1 212 ? -30.899 6.128 47.259 1.00 67.00 212 SER A CA 1
ATOM 1626 C C . SER A 1 212 ? -30.728 7.312 48.218 1.00 67.00 212 SER A C 1
ATOM 1628 O O . SER A 1 212 ? -31.050 7.188 49.399 1.00 67.00 212 SER A O 1
ATOM 1630 N N . ILE A 1 213 ? -30.339 8.488 47.710 1.00 66.06 213 ILE A N 1
ATOM 1631 C CA . ILE A 1 213 ? -30.253 9.729 48.499 1.00 66.06 213 ILE A CA 1
ATOM 1632 C C . ILE A 1 213 ? -31.638 10.165 49.005 1.00 66.06 213 ILE A C 1
ATOM 1634 O O . ILE A 1 213 ? -31.771 10.580 50.155 1.00 66.06 213 ILE A O 1
ATOM 1638 N N . ARG A 1 214 ? -32.693 10.039 48.185 1.00 60.28 214 ARG A N 1
ATOM 1639 C CA . ARG A 1 214 ? -34.072 10.368 48.597 1.00 60.28 214 ARG A CA 1
ATOM 1640 C C . ARG A 1 214 ? -34.636 9.411 49.650 1.00 60.28 214 ARG A C 1
ATOM 1642 O O . ARG A 1 214 ? -35.382 9.864 50.509 1.00 60.28 214 ARG A O 1
ATOM 1649 N N . ARG A 1 215 ? -34.280 8.122 49.616 1.00 59.56 215 ARG A N 1
ATOM 1650 C CA . ARG A 1 215 ? -34.703 7.138 50.635 1.00 59.56 215 ARG A CA 1
ATOM 1651 C C . ARG A 1 215 ? -33.902 7.216 51.941 1.00 59.56 215 ARG A C 1
ATOM 1653 O O . ARG A 1 215 ? -34.369 6.703 52.949 1.00 59.56 215 ARG A O 1
ATOM 1660 N N . GLY A 1 216 ? -32.723 7.843 51.933 1.00 55.28 216 GLY A N 1
ATOM 1661 C CA . GLY A 1 216 ? -31.848 7.986 53.103 1.00 55.28 216 GLY A CA 1
ATOM 1662 C C . GLY A 1 216 ? -32.072 9.243 53.952 1.00 55.28 216 GLY A C 1
ATOM 1663 O O . GLY A 1 216 ? -31.367 9.426 54.941 1.00 55.28 216 GLY A O 1
ATOM 1664 N N . ARG A 1 217 ? -33.016 10.125 53.591 1.00 48.53 217 ARG A N 1
ATOM 1665 C CA . ARG A 1 217 ? -33.349 11.316 54.386 1.00 48.53 217 ARG A CA 1
ATOM 1666 C C . ARG A 1 217 ? -34.488 10.974 55.357 1.00 48.53 217 ARG A C 1
ATOM 1668 O O . ARG A 1 217 ? -35.613 10.810 54.883 1.00 48.53 217 ARG A O 1
ATOM 1675 N N . PRO A 1 218 ? -34.252 10.857 56.678 1.00 50.19 218 PRO A N 1
ATOM 1676 C CA . PRO A 1 218 ? -35.359 10.792 57.622 1.00 50.19 218 PRO A CA 1
ATOM 1677 C C . PRO A 1 218 ? -36.132 12.112 57.531 1.00 50.19 218 PRO A C 1
ATOM 1679 O O . PRO A 1 218 ? -35.527 13.185 57.455 1.00 50.19 218 PRO A O 1
ATOM 1682 N N . ALA A 1 219 ? -37.460 12.023 57.463 1.00 48.03 219 ALA A N 1
ATOM 1683 C CA . ALA A 1 219 ? -38.324 13.187 57.578 1.00 48.03 219 ALA A CA 1
ATOM 1684 C C . ALA A 1 219 ? -38.074 13.822 58.955 1.00 48.03 219 ALA A C 1
ATOM 1686 O O . ALA A 1 219 ? -38.244 13.153 59.973 1.00 48.03 219 ALA A O 1
ATOM 1687 N N . ALA A 1 220 ? -37.597 15.064 58.951 1.00 47.38 220 ALA A N 1
ATOM 1688 C CA . ALA A 1 220 ? -37.523 15.930 60.121 1.00 47.38 220 ALA A CA 1
ATOM 1689 C C . ALA A 1 220 ? -38.715 16.885 60.088 1.00 47.38 220 ALA A C 1
ATOM 1691 O O . ALA A 1 220 ? -39.063 17.316 58.961 1.00 47.38 220 ALA A O 1
#

Sequence (220 aa):
MKVATAALALARYADALERAEAFAAAARLRAFAEALQPVRSESISRFADVCSRLSLPHSSDPERLGELAPLIEALVQLLEEVGKPEIVGDLRRLLAVIRERGDISIGGFATAVRKHVASASKGQPRKGAAPMDRSLVDGYLKRLEAALGDDAAFRDLFREIDGDKRVTRVEAVELASRFLGPTPPATSRPKALQRLLHRHQKLMDFKRSSESIRRGRPAA

Secondary structure (DSSP, 8-state):
-BHHHHHHHHHHHHHHHHHTT-HHHHHHHHHHHHHTGGGTTSBHHHHHHHHTT--------S-BGGGGHHHHHHHHHHHHHHS-HHHHHHHHHHHHHHHHTTTSBHHHHHHHHHHHHHHHHS----S------HHHHHHHHHHHHHTTT-HHHHHHHHHHHHH-TT--HHHHHHHHHHHHS---TT--HHHHHHHHHHHHHHHHHHHHHHHHHHHT----